Protein AF-A0A246JEE3-F1 (afdb_monomer)

pLDDT: mean 82.94, std 14.09, range [30.92, 97.75]

Sequence (362 aa):
MAYADTRIRSLETARLCATLGACPRTIGWVTGLPSHFILSKVFDAGHRAPRGRPPYTEDLVFKTTFKIQAELGSFAVKYRELTAAGFTPAASLVTAYQHYLSFTPVPSFSFDEAFFLVSNLDGIWACKTPSLQLEPCKACQARRLVAFGGAYTPACAFCKEESGERGVRKRVAGRTPAMAERIEVSESLPLQIEALRVDVELEQLGAHRRVRAAILSAYPDTPHRPPAALIRIGRALPVQRWSSGVRTLQRAQFSLVAVLFQRLTSGGIGADRALIATYRQARDAFRHAAAPSFDRCFEVVSQVAGRWGVATPTLVLAPCDRCGASFLVGLADQGSGGAQQRRCPYCQLLRHPETYLAGKAA

Nearest PDB structures (foldseek):
  8j56-assembly1_F  TM=7.701E-01  e=9.616E-05  Cupriavidus necator
  2avu-assembly1_E  TM=7.771E-01  e=3.679E-04  Escherichia coli
  2avu-assembly1_F  TM=7.500E-01  e=8.149E-04  Escherichia coli

Mean predicted aligned error: 11.09 Å

InterPro domains:
  IPR033124 Serine carboxypeptidases, histidine active site [PS00560] (37-54)

Foldseek 3Di:
DVVLVLVLVLLVLLLLCVLLQHALLLSCLLRVDDSVCSQPAFADPVFDRDDDDFDDQVCQCAQDALVSQVLLLQLVVQLVVCVVVVDDNSVSLSVSVVVSCVPPVQDPDGSVSSSNSSCQAPQGRPGNYHQWYWDQAPPPRRTGIDGDVDDDDRGHSVVCVVVVNTGNPDPPPPDDGPPPPRSNTPPLSVLVSVLSVLLVLCVVLVHDPLLSLQLSCVGPPDPGPQDLADDDDPDDQPLLQNQPRDDLVVQVLLFQLQVQQVVCVVVVDDNSVSLSVSLVVSCVVPVLDDRDRSSVSSRSNCLAVVGRNRNHRQWYWDADPPPRRTTIHGPNLVVPPDPSSPDRSVVVCVVCVVVHSPPDPD

Organism: NCBI:txid431061

Secondary structure (DSSP, 8-state):
-HHHHHHHHHHHHHHHHHHTT--HHHHHHHH---HHHIIIIIS-SSSPPPPSPPPPHHHHHHSS-HHHHHHHHHHHHHHHHHHHTT--HHHHHHHHHHHHHHH-SS-SS-HHHHHHHHHHHHT-TT-SS--EEEEE-TTT--EEEEETTPPP-SS-HHHHHHTT--------TT---------PPPTHHHHHHHHHHHHHHHHHTT--HHHHHHHHTTSTT-S-PPPSS----SSPP-GGGHHHHS-HHHHHHHHHHHHHHHHHHHTT--HHHHHHHHHHHHHHHTTTSPPPPHHHHHHHHHHHHT-TT-SS--EEEEE-TTT--EEEEEHHHHHS--TTTT--HHHHHHH-HHHHH-----

Structure (mmCIF, N/CA/C/O backbone):
data_AF-A0A246JEE3-F1
#
_entry.id   AF-A0A246JEE3-F1
#
loop_
_atom_site.group_PDB
_atom_site.id
_atom_site.type_symbol
_atom_site.label_atom_id
_atom_site.label_alt_id
_atom_site.label_comp_id
_atom_site.label_asym_id
_atom_site.label_entity_id
_atom_site.label_seq_id
_atom_site.pdbx_PDB_ins_code
_atom_site.Cartn_x
_atom_site.Cartn_y
_atom_site.Cartn_z
_atom_site.occupancy
_atom_site.B_iso_or_equiv
_atom_site.auth_seq_id
_atom_site.auth_comp_id
_atom_site.auth_asym_id
_atom_site.auth_atom_id
_atom_site.pdbx_PDB_model_num
ATOM 1 N N . MET A 1 1 ? 5.729 -13.604 -1.187 1.00 57.94 1 MET A N 1
ATOM 2 C CA . MET A 1 1 ? 4.472 -12.854 -1.431 1.00 57.94 1 MET A CA 1
ATOM 3 C C . MET A 1 1 ? 3.592 -12.750 -0.182 1.00 57.94 1 MET A C 1
ATOM 5 O O . MET A 1 1 ? 3.581 -11.674 0.393 1.00 57.94 1 MET A O 1
ATOM 9 N N . ALA A 1 2 ? 2.994 -13.832 0.345 1.00 67.50 2 ALA A N 1
ATOM 10 C CA . ALA A 1 2 ? 2.091 -13.766 1.518 1.00 67.50 2 ALA A CA 1
ATOM 11 C C . ALA A 1 2 ? 2.670 -13.070 2.775 1.00 67.50 2 ALA A C 1
ATOM 13 O O . ALA A 1 2 ? 1.952 -12.380 3.499 1.00 67.50 2 ALA A O 1
ATOM 14 N N . TYR A 1 3 ? 3.977 -13.209 3.023 1.00 73.38 3 TYR A N 1
ATOM 15 C CA . TYR A 1 3 ? 4.652 -12.522 4.129 1.00 73.38 3 TYR A CA 1
ATOM 16 C C . TYR A 1 3 ? 4.750 -11.000 3.924 1.00 73.38 3 TYR A C 1
ATOM 18 O O . TYR A 1 3 ? 4.569 -10.239 4.871 1.00 73.38 3 TYR A O 1
ATOM 26 N N . ALA A 1 4 ? 5.010 -10.546 2.695 1.00 74.56 4 ALA A N 1
ATOM 27 C CA . ALA A 1 4 ? 5.135 -9.124 2.388 1.00 74.56 4 ALA A CA 1
ATOM 28 C C . ALA A 1 4 ? 3.770 -8.426 2.442 1.00 74.56 4 ALA A C 1
ATOM 30 O O . ALA A 1 4 ? 3.659 -7.366 3.051 1.00 74.56 4 ALA A O 1
ATOM 31 N N . ASP A 1 5 ? 2.723 -9.072 1.923 1.00 80.44 5 ASP A N 1
ATOM 32 C CA . ASP A 1 5 ? 1.349 -8.566 2.013 1.00 80.44 5 ASP A CA 1
ATOM 33 C C . ASP A 1 5 ? 0.876 -8.484 3.468 1.00 80.44 5 ASP A C 1
ATOM 35 O O . ASP A 1 5 ? 0.308 -7.475 3.885 1.00 80.44 5 ASP A O 1
ATOM 39 N N . THR A 1 6 ? 1.168 -9.511 4.274 1.00 84.62 6 THR A N 1
ATOM 40 C CA . THR A 1 6 ? 0.898 -9.490 5.721 1.00 84.62 6 THR A CA 1
ATOM 41 C C . THR A 1 6 ? 1.648 -8.344 6.400 1.00 84.62 6 THR A C 1
ATOM 43 O O . THR A 1 6 ? 1.055 -7.597 7.174 1.00 84.62 6 THR A O 1
ATOM 46 N N . ARG A 1 7 ? 2.932 -8.145 6.0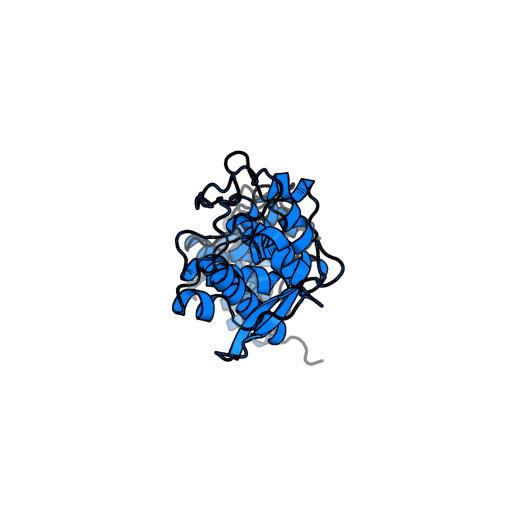77 1.00 84.56 7 ARG A N 1
ATOM 47 C CA . ARG A 1 7 ? 3.740 -7.065 6.655 1.00 84.56 7 ARG A CA 1
ATOM 48 C C . ARG A 1 7 ? 3.207 -5.681 6.284 1.00 84.56 7 ARG A C 1
ATOM 50 O O . ARG A 1 7 ? 3.115 -4.833 7.165 1.00 84.56 7 ARG A O 1
ATOM 57 N N . ILE A 1 8 ? 2.830 -5.458 5.024 1.00 87.50 8 ILE A N 1
ATOM 58 C CA . ILE A 1 8 ? 2.215 -4.203 4.565 1.00 87.50 8 ILE A CA 1
ATOM 59 C C . ILE A 1 8 ? 0.918 -3.944 5.341 1.00 87.50 8 ILE A C 1
ATOM 61 O O . ILE A 1 8 ? 0.768 -2.875 5.927 1.00 87.50 8 ILE A O 1
ATOM 65 N N . ARG A 1 9 ? 0.033 -4.946 5.448 1.00 88.88 9 ARG A N 1
ATOM 66 C CA . ARG A 1 9 ? -1.218 -4.837 6.219 1.00 88.88 9 ARG A CA 1
ATOM 67 C C . ARG A 1 9 ? -0.974 -4.527 7.697 1.00 88.88 9 ARG A C 1
ATOM 69 O O . ARG A 1 9 ? -1.668 -3.681 8.260 1.00 88.88 9 ARG A O 1
ATOM 76 N N . SER A 1 10 ? 0.012 -5.167 8.330 1.00 90.50 10 SER A N 1
ATOM 77 C CA . SER A 1 10 ? 0.381 -4.880 9.723 1.00 90.50 10 SER A CA 1
ATOM 78 C C . SER A 1 10 ? 0.871 -3.441 9.898 1.00 90.50 10 SER A C 1
ATOM 80 O O . SER A 1 10 ? 0.487 -2.791 10.866 1.00 90.50 10 SER A O 1
ATOM 82 N N . LEU A 1 11 ? 1.676 -2.918 8.966 1.00 90.69 11 LEU A N 1
ATOM 83 C CA . LEU A 1 11 ? 2.171 -1.536 9.014 1.00 90.69 11 LEU A CA 1
ATOM 84 C C . LEU A 1 11 ? 1.063 -0.508 8.764 1.00 90.69 11 LEU A C 1
ATOM 86 O O . LEU A 1 11 ? 1.003 0.507 9.452 1.00 90.69 11 LEU A O 1
ATOM 90 N N . GLU A 1 12 ? 0.157 -0.777 7.824 1.00 90.94 12 GLU A N 1
ATOM 91 C CA . GLU A 1 12 ? -1.023 0.060 7.581 1.00 90.94 12 GLU A CA 1
ATOM 92 C C . GLU A 1 12 ? -1.939 0.097 8.802 1.00 90.94 12 GLU A C 1
ATOM 94 O O . GLU A 1 12 ? -2.365 1.167 9.232 1.00 90.94 12 GLU A O 1
ATOM 99 N N . THR A 1 13 ? -2.183 -1.063 9.410 1.00 92.38 13 THR A N 1
ATOM 100 C CA . THR A 1 13 ? -2.965 -1.157 10.645 1.00 92.38 13 THR A CA 1
ATOM 101 C C . THR A 1 13 ? -2.274 -0.397 11.777 1.00 92.38 13 THR A C 1
ATOM 103 O O . THR A 1 13 ? -2.931 0.353 12.493 1.00 92.38 13 THR A O 1
ATOM 106 N N . ALA A 1 14 ? -0.946 -0.507 11.905 1.00 91.50 14 ALA A N 1
ATOM 107 C CA . ALA A 1 14 ? -0.176 0.238 12.900 1.00 91.50 14 ALA A CA 1
ATOM 108 C C . ALA A 1 14 ? -0.307 1.752 12.713 1.00 91.50 14 ALA A C 1
ATOM 110 O O . ALA A 1 14 ? -0.546 2.466 13.686 1.00 91.50 14 ALA A O 1
ATOM 111 N N . ARG A 1 15 ? -0.206 2.226 11.463 1.00 89.94 15 ARG A N 1
ATOM 112 C CA . ARG A 1 15 ? -0.417 3.631 11.103 1.00 89.94 15 ARG A CA 1
ATOM 113 C C . ARG A 1 15 ? -1.806 4.096 11.530 1.00 89.94 15 ARG A C 1
ATOM 115 O O . ARG A 1 15 ? -1.915 5.109 12.209 1.00 89.94 15 ARG A O 1
ATOM 122 N N . LEU A 1 16 ? -2.851 3.354 11.160 1.00 91.38 16 LEU A N 1
ATOM 123 C CA . LEU A 1 16 ? -4.234 3.707 11.487 1.00 91.38 16 LEU A CA 1
ATOM 124 C C . LEU A 1 16 ? -4.463 3.744 13.001 1.00 91.38 16 LEU A C 1
ATOM 126 O O . LEU A 1 16 ? -5.017 4.716 13.504 1.00 91.38 16 LEU A O 1
ATOM 130 N N . CYS A 1 17 ? -3.989 2.740 13.740 1.00 90.94 17 CYS A N 1
ATOM 131 C CA . CYS A 1 17 ? -4.068 2.730 15.198 1.00 90.94 17 CYS A CA 1
ATOM 132 C C . CYS A 1 17 ? -3.343 3.935 15.818 1.00 90.94 17 CYS A C 1
ATOM 134 O O . CYS A 1 17 ? -3.901 4.586 16.697 1.00 90.94 17 CYS A O 1
ATOM 136 N N . ALA A 1 18 ? -2.138 4.268 15.348 1.00 87.81 18 ALA A N 1
ATOM 137 C CA . ALA A 1 18 ? -1.394 5.425 15.840 1.00 87.81 18 ALA A CA 1
ATOM 138 C C . ALA A 1 18 ? -2.130 6.750 15.570 1.00 87.81 18 ALA A C 1
ATOM 140 O O . ALA A 1 18 ? -2.251 7.562 16.481 1.00 87.81 18 ALA A O 1
ATOM 141 N N . THR A 1 19 ? -2.710 6.931 14.374 1.00 86.25 19 THR A N 1
ATOM 142 C CA . THR A 1 19 ? -3.533 8.113 14.040 1.00 86.25 19 THR A CA 1
ATOM 143 C C . THR A 1 19 ? -4.767 8.237 14.937 1.00 86.25 19 THR A C 1
ATOM 145 O O . THR A 1 19 ? -5.206 9.341 15.243 1.00 86.25 19 THR A O 1
ATOM 148 N N . LEU A 1 20 ? -5.331 7.109 15.377 1.00 87.69 20 LEU A N 1
ATOM 149 C CA . LEU A 1 20 ? -6.460 7.072 16.311 1.00 87.69 20 LEU A CA 1
ATOM 150 C C . LEU A 1 20 ? -6.039 7.237 17.782 1.00 87.69 20 LEU A C 1
ATOM 152 O O . LEU A 1 20 ? -6.890 7.191 18.670 1.00 87.69 20 LEU A O 1
ATOM 156 N N . GLY A 1 21 ? -4.747 7.440 18.047 1.00 84.38 21 GLY A N 1
ATOM 157 C CA . GLY A 1 21 ? -4.201 7.663 19.381 1.00 84.38 21 GLY A CA 1
ATOM 158 C C . GLY A 1 21 ? -3.989 6.394 20.201 1.00 84.38 21 GLY A C 1
ATOM 159 O O . GLY A 1 21 ? -4.000 6.453 21.427 1.00 84.38 21 GLY A O 1
ATOM 160 N N . ALA A 1 22 ? -3.799 5.245 19.549 1.00 87.50 22 ALA A N 1
ATOM 161 C CA . ALA A 1 22 ? -3.460 4.002 20.231 1.00 87.50 22 ALA A CA 1
ATOM 162 C C . ALA A 1 22 ? -2.080 4.077 20.898 1.00 87.50 22 ALA A C 1
ATOM 164 O O . ALA A 1 22 ? -1.100 4.532 20.299 1.00 87.50 22 ALA A O 1
ATOM 165 N N . CYS A 1 23 ? -1.964 3.525 22.105 1.00 86.25 23 CYS A N 1
ATOM 166 C CA . CYS A 1 23 ? -0.661 3.349 22.729 1.00 86.25 23 CYS A CA 1
ATOM 167 C C . CYS A 1 23 ? 0.169 2.252 22.013 1.00 86.25 23 CYS A C 1
ATOM 169 O O . CYS A 1 23 ? -0.388 1.338 21.390 1.00 86.25 23 CYS A O 1
ATOM 171 N N . PRO A 1 24 ? 1.513 2.255 22.142 1.00 88.12 24 PRO A N 1
ATOM 172 C CA . PRO A 1 24 ? 2.382 1.278 21.477 1.00 88.12 24 PRO A CA 1
ATOM 173 C C . PRO A 1 24 ? 2.038 -0.171 21.816 1.00 88.12 24 PRO A C 1
ATOM 175 O O . PRO A 1 24 ? 2.194 -1.065 20.988 1.00 88.12 24 PRO A O 1
ATOM 178 N N . ARG A 1 25 ? 1.547 -0.411 23.037 1.00 88.50 25 ARG A N 1
ATOM 179 C CA . ARG A 1 25 ? 1.154 -1.744 23.492 1.00 88.50 25 ARG A CA 1
ATOM 180 C C . ARG A 1 25 ? -0.070 -2.253 22.732 1.00 88.50 25 ARG A C 1
ATOM 182 O O . ARG A 1 25 ? -0.060 -3.396 22.290 1.00 88.50 25 ARG A O 1
ATOM 189 N N . THR A 1 26 ? -1.087 -1.412 22.558 1.00 90.38 26 THR A N 1
ATOM 190 C CA . THR A 1 26 ? -2.282 -1.725 21.762 1.00 90.38 26 THR A CA 1
ATOM 191 C C . THR A 1 26 ? -1.913 -1.987 20.309 1.00 90.38 26 THR A C 1
ATOM 193 O O . THR A 1 26 ? -2.324 -2.999 19.748 1.00 90.38 26 THR A O 1
ATOM 196 N N . ILE A 1 27 ? -1.056 -1.145 19.722 1.00 91.56 27 ILE A N 1
ATOM 197 C CA . ILE A 1 27 ? -0.545 -1.361 18.361 1.00 91.56 27 ILE A CA 1
ATOM 198 C C . ILE A 1 27 ? 0.147 -2.727 18.259 1.00 91.56 27 ILE A C 1
ATOM 200 O O . ILE A 1 27 ? -0.132 -3.481 17.328 1.00 91.56 27 ILE A O 1
ATOM 204 N N . GLY A 1 28 ? 0.996 -3.083 19.226 1.00 91.62 28 GLY A N 1
ATOM 205 C CA . GLY A 1 28 ? 1.667 -4.385 19.269 1.00 91.62 28 GLY A CA 1
ATOM 206 C C . GLY A 1 28 ? 0.693 -5.562 19.305 1.00 91.62 28 GLY A C 1
ATOM 207 O O . GLY A 1 28 ? 0.850 -6.503 18.531 1.00 91.62 28 GLY A O 1
ATOM 208 N N . TRP A 1 29 ? -0.355 -5.488 20.130 1.00 93.19 29 TRP A N 1
ATOM 209 C CA . TRP A 1 29 ? -1.394 -6.521 20.193 1.00 93.19 29 TRP A CA 1
ATOM 210 C C . TRP A 1 29 ? -2.167 -6.684 18.885 1.00 93.19 29 TRP A C 1
ATOM 212 O O . TRP A 1 29 ? -2.393 -7.807 18.440 1.00 93.19 29 TRP A O 1
ATOM 222 N N . VAL A 1 30 ? -2.575 -5.569 18.277 1.00 93.38 30 VAL A N 1
ATOM 223 C CA . VAL A 1 30 ? -3.413 -5.578 17.071 1.00 93.38 30 VAL A CA 1
ATOM 224 C C . VAL A 1 30 ? -2.620 -6.022 15.839 1.00 93.38 30 VAL A C 1
ATOM 226 O O . VAL A 1 30 ? -3.160 -6.709 14.976 1.00 93.38 30 VAL A O 1
ATOM 229 N N . THR A 1 31 ? -1.343 -5.640 15.745 1.00 92.94 31 THR A N 1
ATOM 230 C CA . THR A 1 31 ? -0.539 -5.798 14.517 1.00 92.94 31 THR A CA 1
ATOM 231 C C . THR A 1 31 ? 0.486 -6.926 14.568 1.00 92.94 31 THR A C 1
ATOM 233 O O . THR A 1 31 ? 0.991 -7.329 13.517 1.00 92.94 31 THR A O 1
ATOM 236 N N . GLY A 1 32 ? 0.830 -7.405 15.768 1.00 91.19 32 GLY A N 1
ATOM 237 C CA . GLY A 1 32 ? 1.921 -8.353 16.003 1.00 91.19 32 GLY A CA 1
ATOM 238 C C . GLY A 1 32 ? 3.324 -7.752 15.843 1.00 91.19 32 GLY A C 1
ATOM 239 O O . GLY A 1 32 ? 4.310 -8.486 15.897 1.00 91.19 32 GLY A O 1
ATOM 240 N N . LEU A 1 33 ? 3.447 -6.436 15.625 1.00 90.56 33 LEU A N 1
ATOM 241 C CA . LEU A 1 33 ? 4.745 -5.790 15.444 1.00 90.56 33 LEU A CA 1
ATOM 242 C C . LEU A 1 33 ? 5.526 -5.710 16.771 1.00 90.56 33 LEU A C 1
ATOM 244 O O . LEU A 1 33 ? 4.941 -5.430 17.820 1.00 90.56 33 LEU A O 1
ATOM 248 N N . PRO A 1 34 ? 6.860 -5.884 16.747 1.00 88.94 34 PRO A N 1
ATOM 249 C CA . PRO A 1 34 ? 7.688 -5.733 17.940 1.00 88.94 34 PRO A CA 1
ATOM 250 C C . PRO A 1 34 ? 7.665 -4.309 18.513 1.00 88.94 34 PRO A C 1
ATOM 252 O O . PRO A 1 34 ? 7.743 -3.330 17.771 1.00 88.94 34 PRO A O 1
ATOM 255 N N . SER A 1 35 ? 7.690 -4.180 19.844 1.00 85.38 35 SER A N 1
ATOM 256 C CA . SER A 1 35 ? 7.661 -2.878 20.533 1.00 85.38 35 SER A CA 1
ATOM 257 C C . SER A 1 35 ? 8.778 -1.926 20.098 1.00 85.38 35 SER A C 1
ATOM 259 O O . SER A 1 35 ? 8.532 -0.736 19.921 1.00 85.38 35 SER A O 1
ATOM 261 N N . HIS A 1 36 ? 9.999 -2.436 19.890 1.00 83.25 36 HIS A N 1
ATOM 262 C CA . HIS A 1 36 ? 11.131 -1.617 19.436 1.00 83.25 36 HIS A CA 1
ATOM 263 C C . HIS A 1 36 ? 10.879 -1.013 18.046 1.00 83.25 36 HIS A C 1
ATOM 265 O O . HIS A 1 36 ? 11.244 0.132 17.789 1.00 83.25 36 HIS A O 1
ATOM 271 N N . PHE A 1 37 ? 10.226 -1.769 17.157 1.00 85.69 37 PHE A N 1
ATOM 272 C CA . PHE A 1 37 ? 9.880 -1.313 15.817 1.00 85.69 37 PHE A CA 1
ATOM 273 C C . PHE A 1 37 ? 8.804 -0.228 15.895 1.00 85.69 37 PHE A C 1
ATOM 275 O O . PHE A 1 37 ? 8.950 0.830 15.296 1.00 85.69 37 PHE A O 1
ATOM 282 N N . ILE A 1 38 ? 7.761 -0.453 16.697 1.00 86.38 38 ILE A N 1
ATOM 283 C CA . ILE A 1 38 ? 6.676 0.516 16.885 1.00 86.38 38 ILE A CA 1
ATOM 284 C C . ILE A 1 38 ? 7.225 1.850 17.409 1.00 86.38 38 ILE A C 1
ATOM 286 O O . ILE A 1 38 ? 6.954 2.899 16.833 1.00 86.38 38 ILE A O 1
ATOM 290 N N . LEU A 1 39 ? 8.047 1.817 18.459 1.00 82.94 39 LEU A N 1
ATOM 291 C CA . LEU A 1 39 ? 8.588 3.029 19.081 1.00 82.94 39 LEU A CA 1
ATOM 292 C C . LEU A 1 39 ? 9.549 3.816 18.182 1.00 82.94 39 LEU A C 1
ATOM 294 O O . LEU A 1 39 ? 9.675 5.019 18.372 1.00 82.94 39 LEU A O 1
ATOM 298 N N . SER A 1 40 ? 10.232 3.153 17.247 1.00 79.00 40 SER A N 1
ATOM 299 C CA . SER A 1 40 ? 11.227 3.795 16.376 1.00 79.00 40 SER A CA 1
ATOM 300 C C . SER A 1 40 ? 10.693 4.194 15.003 1.00 79.00 40 SER A C 1
ATOM 302 O O . SER A 1 40 ? 11.251 5.102 14.394 1.00 79.00 40 SER A O 1
ATOM 304 N N . LYS A 1 41 ? 9.673 3.495 14.486 1.00 79.06 41 LYS A N 1
ATOM 305 C CA . LYS A 1 41 ? 9.179 3.664 13.108 1.00 79.06 41 LYS A CA 1
ATOM 306 C C . LYS A 1 41 ? 7.737 4.140 12.999 1.00 79.06 41 LYS 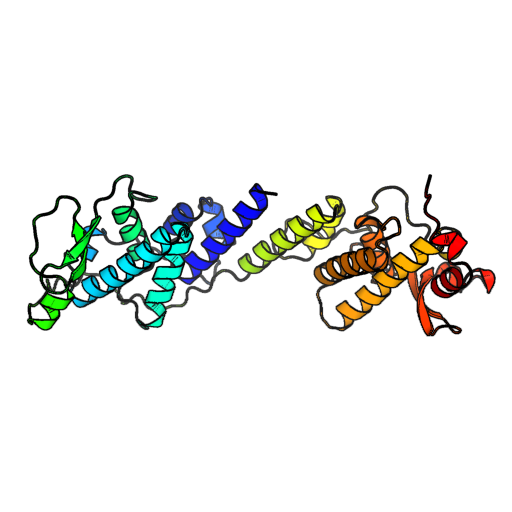A C 1
ATOM 308 O O . LYS A 1 41 ? 7.369 4.665 11.957 1.00 79.06 41 LYS A O 1
ATOM 313 N N . VAL A 1 42 ? 6.912 3.941 14.027 1.00 80.62 42 VAL A N 1
ATOM 314 C CA . VAL A 1 42 ? 5.516 4.415 14.021 1.00 80.62 42 VAL A CA 1
ATOM 315 C C . VAL A 1 42 ? 5.409 5.788 14.684 1.00 80.62 42 VAL A C 1
ATOM 317 O O . VAL A 1 42 ? 4.681 6.651 14.200 1.00 80.62 42 VAL A O 1
ATOM 320 N N . PHE A 1 43 ? 6.176 5.999 15.753 1.00 78.19 43 PHE A N 1
ATOM 321 C CA . PHE A 1 43 ? 6.282 7.265 16.477 1.00 78.19 43 PHE A CA 1
ATOM 322 C C . PHE A 1 43 ? 7.620 7.952 16.168 1.00 78.19 43 PHE A C 1
ATOM 324 O O . PHE A 1 43 ? 8.589 7.279 15.819 1.00 78.19 43 PHE A O 1
ATOM 331 N N . ASP A 1 44 ? 7.687 9.276 16.316 1.00 69.31 44 ASP A N 1
ATOM 332 C CA . ASP A 1 44 ? 8.917 10.058 16.143 1.00 69.31 44 ASP A CA 1
ATOM 333 C C . ASP A 1 44 ? 9.149 11.031 17.321 1.00 69.31 44 ASP A C 1
ATOM 335 O O . ASP A 1 44 ? 8.412 11.039 18.310 1.00 69.31 44 ASP A O 1
ATOM 339 N N . ALA A 1 45 ? 10.223 11.825 17.253 1.00 60.22 45 ALA A N 1
ATOM 340 C CA . ALA A 1 45 ? 10.605 12.748 18.324 1.00 60.22 45 ALA A CA 1
ATOM 341 C C . ALA A 1 45 ? 9.600 13.898 18.546 1.00 60.22 45 ALA A C 1
ATOM 343 O O . ALA A 1 45 ? 9.528 14.410 19.668 1.00 60.22 45 ALA A O 1
ATOM 344 N N . GLY A 1 46 ? 8.836 14.277 17.513 1.00 55.88 46 GLY A N 1
ATOM 345 C CA . GLY A 1 46 ? 7.746 15.254 17.591 1.00 55.88 46 GLY A CA 1
ATOM 346 C C . GLY A 1 46 ? 6.438 14.640 18.096 1.00 55.88 46 GLY A C 1
ATOM 347 O O . GLY A 1 46 ? 5.647 15.321 18.741 1.00 55.88 46 GLY A O 1
ATOM 348 N N . HIS A 1 47 ? 6.261 13.330 17.907 1.00 64.38 47 HIS A N 1
ATOM 349 C CA . HIS A 1 47 ? 5.014 12.605 18.140 1.00 64.38 47 HIS A CA 1
ATOM 350 C C . HIS A 1 47 ? 5.206 11.485 19.159 1.00 64.38 47 HIS A C 1
ATOM 352 O O . HIS A 1 47 ? 5.338 10.299 18.840 1.00 64.38 47 HIS A O 1
ATOM 358 N N . ARG A 1 48 ? 5.236 11.870 20.437 1.00 61.12 48 ARG A N 1
ATOM 359 C CA . ARG A 1 48 ? 5.445 10.918 21.530 1.00 61.12 48 ARG A CA 1
ATOM 360 C C . ARG A 1 48 ? 4.231 10.016 21.699 1.00 61.12 48 ARG A C 1
ATOM 362 O O . ARG A 1 48 ? 3.100 10.475 21.816 1.00 61.12 48 ARG A O 1
ATOM 369 N N . ALA A 1 49 ? 4.505 8.723 21.809 1.00 63.78 49 ALA A N 1
ATOM 370 C CA . ALA A 1 49 ? 3.503 7.727 22.138 1.00 63.78 49 ALA A CA 1
ATOM 371 C C . ALA A 1 49 ? 2.708 8.097 23.412 1.00 63.78 49 ALA A C 1
ATOM 373 O O . ALA A 1 49 ? 3.331 8.504 24.404 1.00 63.78 49 ALA A O 1
ATOM 374 N N . PRO A 1 50 ? 1.376 7.883 23.430 1.00 68.19 50 PRO A N 1
ATOM 375 C CA . PRO A 1 50 ? 0.558 8.060 24.624 1.00 68.19 50 PRO A CA 1
ATOM 376 C C . PRO A 1 50 ? 1.149 7.298 25.814 1.00 68.19 50 PRO A C 1
ATOM 378 O O . PRO A 1 50 ? 1.423 6.096 25.730 1.00 68.19 50 PRO A O 1
ATOM 381 N N . ARG A 1 51 ? 1.372 8.004 26.927 1.00 60.47 51 ARG A N 1
ATOM 382 C CA . ARG A 1 51 ? 1.886 7.425 28.175 1.00 60.47 51 ARG A CA 1
ATOM 383 C C . ARG A 1 51 ? 0.747 7.266 29.170 1.00 60.47 51 ARG A C 1
ATOM 385 O O . ARG A 1 51 ? 0.076 8.235 29.498 1.00 60.47 51 ARG A O 1
ATOM 392 N N . GLY A 1 52 ? 0.570 6.056 29.687 1.00 60.06 52 GLY A N 1
ATOM 393 C CA . GLY A 1 52 ? -0.414 5.771 30.727 1.00 60.06 52 GLY A CA 1
ATOM 394 C C . GLY A 1 52 ? -0.935 4.343 30.647 1.00 60.06 52 GLY A C 1
ATOM 395 O O . GLY A 1 52 ? -0.825 3.680 29.616 1.00 60.06 52 GLY A O 1
ATOM 396 N N . ARG A 1 53 ? -1.487 3.852 31.757 1.00 56.47 53 ARG A N 1
ATOM 397 C CA . ARG A 1 53 ? -2.256 2.608 31.766 1.00 56.47 53 ARG A CA 1
ATOM 398 C C . ARG A 1 53 ? -3.695 2.947 31.354 1.00 56.47 53 ARG A C 1
ATOM 400 O O . ARG A 1 53 ? -4.285 3.815 31.997 1.00 56.47 53 ARG A O 1
ATOM 407 N N . PRO A 1 54 ? -4.275 2.271 30.351 1.00 57.25 54 PRO A N 1
ATOM 408 C CA . PRO A 1 54 ? -5.691 2.424 30.039 1.00 57.25 54 PRO A CA 1
ATOM 409 C C . PRO A 1 54 ? -6.544 2.047 31.259 1.00 57.25 54 PRO A C 1
ATOM 411 O O . PRO A 1 54 ? -6.177 1.115 31.986 1.00 57.25 54 PRO A O 1
ATOM 414 N N . PRO A 1 55 ? -7.641 2.767 31.539 1.00 60.81 55 PRO A N 1
ATOM 415 C CA . PRO A 1 55 ? -8.494 2.446 32.675 1.00 60.81 55 PRO A CA 1
ATOM 416 C C . PRO A 1 55 ? -9.096 1.043 32.521 1.00 60.81 55 PRO A C 1
ATOM 418 O O . PRO A 1 55 ? -9.307 0.554 31.410 1.00 60.81 55 PRO A O 1
ATOM 421 N N . TYR A 1 56 ? -9.358 0.380 33.651 1.00 63.41 56 TYR A N 1
ATOM 422 C CA . TYR A 1 56 ? -9.997 -0.934 33.652 1.00 63.41 56 TYR A CA 1
ATOM 423 C C . TYR A 1 56 ? -11.378 -0.858 32.982 1.00 63.41 56 TYR A C 1
ATOM 425 O O . TYR A 1 56 ? -12.192 0.016 33.279 1.00 63.41 56 TYR A O 1
ATOM 433 N N . THR A 1 57 ? -11.631 -1.786 32.062 1.00 65.88 57 THR A N 1
ATOM 434 C CA . THR A 1 57 ? -12.754 -1.744 31.115 1.00 65.88 57 THR A CA 1
ATOM 435 C C . THR A 1 57 ? -14.112 -1.873 31.795 1.00 65.88 57 THR A C 1
ATOM 437 O O . THR A 1 57 ? -15.058 -1.203 31.402 1.00 65.88 57 THR A O 1
ATOM 440 N N . GLU A 1 58 ? -14.220 -2.686 32.845 1.00 68.19 58 GLU A N 1
ATOM 441 C CA . GLU A 1 58 ? -15.479 -2.875 33.579 1.00 68.19 58 GLU A CA 1
ATOM 442 C C . GLU A 1 58 ? -15.906 -1.606 34.325 1.00 68.19 58 GLU A C 1
ATOM 444 O O . GLU A 1 58 ? -17.082 -1.238 34.320 1.00 68.19 58 GLU A O 1
ATOM 449 N N . ASP A 1 59 ? -14.945 -0.880 34.902 1.00 71.44 59 ASP A N 1
ATOM 450 C CA . ASP A 1 59 ? -15.208 0.411 35.536 1.00 71.44 59 ASP A CA 1
ATOM 451 C C . ASP A 1 59 ? -15.678 1.437 34.501 1.00 71.44 59 ASP A C 1
ATOM 453 O O . ASP A 1 59 ? -16.607 2.204 34.758 1.00 71.44 59 ASP A O 1
ATOM 457 N N . LEU A 1 60 ? -15.093 1.417 33.303 1.00 73.88 60 LEU A N 1
ATOM 458 C CA . LEU A 1 60 ? -15.512 2.282 32.208 1.00 73.88 60 LEU A CA 1
ATOM 459 C C . LEU A 1 60 ? -16.936 1.959 31.723 1.00 73.88 60 LEU A C 1
ATOM 461 O O . LEU A 1 60 ? -17.726 2.873 31.493 1.00 73.88 60 LEU A O 1
ATOM 465 N N . VAL A 1 61 ? -17.279 0.680 31.576 1.00 78.31 61 VAL A N 1
ATOM 466 C CA . VAL A 1 61 ? -18.586 0.263 31.049 1.00 78.31 61 VAL A CA 1
ATOM 467 C C . VAL A 1 61 ? -19.700 0.451 32.080 1.00 78.31 61 VAL A C 1
ATOM 469 O O . VAL A 1 61 ? -20.792 0.865 31.707 1.00 78.31 61 VAL A O 1
ATOM 472 N N . PHE A 1 62 ? -19.456 0.195 33.370 1.00 79.19 62 PHE A N 1
ATOM 473 C CA . PHE A 1 62 ? -20.533 0.162 34.374 1.00 79.19 62 PHE A CA 1
ATOM 474 C C . PHE A 1 62 ? -20.515 1.312 35.388 1.00 79.19 62 PHE A C 1
ATOM 476 O O . PHE A 1 62 ? -21.536 1.566 36.028 1.00 79.19 62 PHE A O 1
ATOM 483 N N . LYS A 1 63 ? -19.398 2.035 35.547 1.00 79.69 63 LYS A N 1
ATOM 484 C CA . LYS A 1 63 ? -19.264 3.130 36.534 1.00 79.69 63 LYS A CA 1
ATOM 485 C C . LYS A 1 63 ? -19.209 4.526 35.897 1.00 79.69 63 LYS A C 1
ATOM 487 O O . LYS A 1 63 ? -18.810 5.479 36.565 1.00 79.69 63 LYS A O 1
ATOM 492 N N . THR A 1 64 ? -19.630 4.659 34.637 1.00 77.94 64 THR A N 1
ATOM 493 C CA . THR A 1 64 ? -19.727 5.933 33.901 1.00 77.94 64 THR A CA 1
ATOM 494 C C . THR A 1 64 ? -21.173 6.404 33.711 1.00 77.94 64 THR A C 1
ATOM 496 O O . THR A 1 64 ? -22.125 5.738 34.121 1.00 77.94 64 THR A O 1
ATOM 499 N N . THR A 1 65 ? -21.349 7.588 33.115 1.00 83.94 65 THR A N 1
ATOM 500 C CA . THR A 1 65 ? -22.669 8.155 32.802 1.00 83.94 65 THR A CA 1
ATOM 501 C C . THR A 1 65 ? -23.383 7.351 31.715 1.00 83.94 65 THR A C 1
ATOM 503 O O . THR A 1 65 ? -22.734 6.769 30.848 1.00 83.94 65 THR A O 1
ATOM 506 N N . PHE A 1 66 ? -24.721 7.367 31.710 1.00 84.12 66 PHE A N 1
ATOM 507 C CA . PHE A 1 66 ? -25.505 6.657 30.691 1.00 84.12 66 PHE A CA 1
ATOM 508 C C . PHE A 1 66 ? -25.172 7.105 29.264 1.00 84.12 66 PHE A C 1
ATOM 510 O O . PHE A 1 66 ? -25.015 6.247 28.405 1.00 84.12 66 PHE A O 1
ATOM 517 N N . LYS A 1 67 ? -24.889 8.394 29.047 1.00 85.12 67 LYS A N 1
ATOM 518 C CA . LYS A 1 67 ? -24.360 8.892 27.772 1.00 85.12 67 LYS A CA 1
ATOM 519 C C . LYS A 1 67 ? -23.112 8.130 27.295 1.00 85.12 67 LYS A C 1
ATOM 521 O O . LYS A 1 67 ? -23.062 7.673 26.159 1.00 85.12 67 LYS A O 1
ATOM 526 N N . ILE A 1 68 ? -22.110 7.951 28.163 1.00 85.81 68 ILE A N 1
ATOM 527 C CA . ILE A 1 68 ? -20.872 7.234 27.804 1.00 85.81 68 ILE A CA 1
ATOM 528 C C . ILE A 1 68 ? -21.174 5.755 27.547 1.00 85.81 68 ILE A C 1
ATOM 530 O O . ILE A 1 68 ? -20.667 5.180 26.589 1.00 85.81 68 ILE A O 1
ATOM 534 N N . GLN A 1 69 ? -22.034 5.141 28.362 1.00 87.50 69 GLN A N 1
ATOM 535 C CA . GLN A 1 69 ? -22.457 3.752 28.163 1.00 87.50 69 GLN A CA 1
ATOM 536 C C . GLN A 1 69 ? -23.190 3.553 26.829 1.00 87.50 69 GLN A C 1
ATOM 538 O O . GLN A 1 69 ? -22.983 2.541 26.160 1.00 87.50 69 GLN A O 1
ATOM 543 N N . ALA A 1 70 ? -24.019 4.517 26.428 1.00 87.31 70 ALA A N 1
ATOM 544 C CA . ALA A 1 70 ? -24.709 4.534 25.147 1.00 87.31 70 ALA A CA 1
ATOM 545 C C . ALA A 1 70 ? -23.720 4.658 23.978 1.00 87.31 70 ALA A C 1
ATOM 547 O O . ALA A 1 70 ? -23.803 3.880 23.031 1.00 87.31 70 ALA A O 1
ATOM 548 N N . GLU A 1 71 ? -22.734 5.557 24.068 1.00 90.44 71 GLU A N 1
ATOM 549 C CA . GLU A 1 71 ? -21.667 5.686 23.064 1.00 90.44 71 GLU A CA 1
ATOM 550 C C . GLU A 1 71 ? -20.840 4.394 22.925 1.00 90.44 71 GLU A C 1
ATOM 552 O O . GLU A 1 71 ? -20.629 3.912 21.808 1.00 90.44 71 GLU A O 1
ATOM 557 N N . LEU A 1 72 ? -20.431 3.787 24.048 1.00 91.25 72 LEU A N 1
ATOM 558 C CA . LEU A 1 72 ? -19.732 2.495 24.066 1.00 91.25 72 LEU A CA 1
ATOM 559 C C . LEU A 1 72 ? -20.594 1.388 23.444 1.00 91.25 72 LEU A C 1
ATOM 561 O O . LEU A 1 72 ? -20.088 0.569 22.677 1.00 91.25 72 LEU A O 1
ATOM 565 N N . GLY A 1 73 ? -21.897 1.377 23.744 1.00 91.44 73 GLY A N 1
ATOM 566 C CA . GLY A 1 73 ? -22.866 0.442 23.177 1.00 91.44 73 GLY A CA 1
ATOM 567 C C . GLY A 1 73 ? -22.983 0.578 21.661 1.00 91.44 73 GLY A C 1
ATOM 568 O O . GLY A 1 73 ? -22.842 -0.413 20.949 1.00 91.44 73 GLY A O 1
ATOM 569 N N . SER A 1 74 ? -23.154 1.799 21.155 1.00 91.25 74 SER A N 1
ATOM 570 C CA . SER A 1 74 ? -23.214 2.088 19.717 1.00 91.25 74 SER A CA 1
ATOM 571 C C . SER A 1 74 ? -21.939 1.658 18.988 1.00 91.25 74 SER A C 1
ATOM 573 O O . SER A 1 74 ? -22.007 1.025 17.932 1.00 91.25 74 SER A O 1
ATOM 575 N N . PHE A 1 75 ? -20.768 1.936 19.569 1.00 95.31 75 PHE A N 1
ATOM 576 C CA . PHE A 1 75 ? -19.491 1.459 19.039 1.00 95.31 75 PHE A CA 1
ATOM 577 C C . PHE A 1 75 ? -19.423 -0.079 19.010 1.00 95.31 75 PHE A C 1
ATOM 579 O O . PHE A 1 75 ? -19.077 -0.659 17.980 1.00 95.31 75 PHE A O 1
ATOM 586 N N . ALA A 1 76 ? -19.799 -0.750 20.104 1.00 95.75 76 ALA A N 1
ATOM 587 C CA . ALA A 1 76 ? -19.783 -2.209 20.206 1.00 95.75 76 ALA A CA 1
ATOM 588 C C . ALA A 1 76 ? -20.714 -2.877 19.187 1.00 95.75 76 ALA A C 1
ATOM 590 O O . ALA A 1 76 ? -20.357 -3.888 18.580 1.00 95.75 76 ALA A O 1
ATOM 591 N N . VAL A 1 77 ? -21.899 -2.300 18.971 1.00 95.75 77 VAL A N 1
ATOM 592 C CA . VAL A 1 77 ? -22.842 -2.753 17.944 1.00 95.75 77 VAL A CA 1
ATOM 593 C C . VAL A 1 77 ? -22.210 -2.633 16.565 1.00 95.75 77 VAL A C 1
ATOM 595 O O . VAL A 1 77 ? -22.191 -3.621 15.832 1.00 95.75 77 VAL A O 1
ATOM 598 N N . LYS A 1 78 ? -21.606 -1.482 16.242 1.00 96.50 78 LYS A N 1
ATOM 599 C CA . LYS A 1 78 ? -20.953 -1.289 14.944 1.00 96.50 78 LYS A CA 1
ATOM 600 C C . LYS A 1 78 ? -19.803 -2.269 14.717 1.00 96.50 78 LYS A C 1
ATOM 602 O O . LYS A 1 78 ? -19.675 -2.845 13.639 1.00 96.50 78 LYS A O 1
ATOM 607 N N . TYR A 1 79 ? -18.989 -2.497 15.742 1.00 97.75 79 TYR A N 1
ATOM 608 C CA . TYR A 1 79 ? -17.928 -3.500 15.717 1.00 97.75 79 TYR A CA 1
ATOM 609 C C . TYR A 1 79 ? -18.476 -4.912 15.433 1.00 97.75 79 TYR A C 1
ATOM 611 O O . TYR A 1 79 ? -17.918 -5.661 14.627 1.00 97.75 79 TYR A O 1
ATOM 619 N N . ARG A 1 80 ? -19.605 -5.270 16.055 1.00 96.50 80 ARG A N 1
ATOM 620 C CA . ARG A 1 80 ? -20.259 -6.568 15.851 1.00 96.50 80 ARG A CA 1
ATOM 621 C C . ARG A 1 80 ? -20.862 -6.733 14.466 1.00 96.50 80 ARG A C 1
ATOM 623 O O . ARG A 1 80 ? -20.784 -7.819 13.908 1.00 96.50 80 ARG A O 1
ATOM 630 N N . GLU A 1 81 ? -21.418 -5.674 13.893 1.00 96.50 81 GLU A N 1
ATOM 631 C CA . GLU A 1 81 ? -21.883 -5.683 12.503 1.00 96.50 81 GLU A CA 1
ATOM 632 C C . GLU A 1 81 ? -20.736 -5.950 11.524 1.00 96.50 81 GLU A C 1
ATOM 634 O O . GLU A 1 81 ? -20.870 -6.779 10.629 1.00 96.50 81 GLU A O 1
ATOM 639 N N . LEU A 1 82 ? -19.592 -5.285 11.715 1.00 97.56 82 LEU A N 1
ATOM 640 C CA . LEU A 1 82 ? -18.422 -5.453 10.850 1.00 97.56 82 LEU A CA 1
ATOM 641 C C . LEU A 1 82 ? -17.828 -6.861 10.961 1.00 97.56 82 LEU A C 1
ATOM 643 O O . LEU A 1 82 ? -17.543 -7.496 9.947 1.00 97.56 82 LEU A O 1
ATOM 647 N N . THR A 1 83 ? -17.698 -7.392 12.176 1.00 96.88 83 THR A N 1
ATOM 648 C CA . THR A 1 83 ? -17.204 -8.766 12.363 1.00 96.88 83 THR A CA 1
ATOM 649 C C . THR A 1 83 ? -18.175 -9.806 11.798 1.00 96.88 83 THR A C 1
ATOM 651 O O . THR A 1 83 ? -17.735 -10.744 11.137 1.00 96.88 83 THR A O 1
ATOM 654 N N . ALA A 1 84 ? -19.491 -9.611 11.950 1.00 96.00 84 ALA A N 1
ATOM 655 C CA . ALA A 1 84 ? -20.504 -10.465 11.322 1.00 96.00 84 ALA A CA 1
ATOM 656 C C . ALA A 1 84 ? -20.474 -10.401 9.783 1.00 96.00 84 ALA A C 1
ATOM 658 O O . ALA A 1 84 ? -20.775 -11.392 9.123 1.00 96.00 84 ALA A O 1
ATOM 659 N N . ALA A 1 85 ? -20.065 -9.267 9.207 1.00 96.75 85 ALA A N 1
ATOM 660 C CA . ALA A 1 85 ? -19.853 -9.102 7.769 1.00 96.75 85 ALA A CA 1
ATOM 661 C C . ALA A 1 85 ? -18.516 -9.691 7.260 1.00 96.75 85 ALA A C 1
ATOM 663 O O . ALA A 1 85 ? -18.203 -9.564 6.078 1.00 96.75 85 ALA A O 1
ATOM 664 N N . GLY A 1 86 ? -17.722 -10.335 8.124 1.00 95.75 86 GLY A N 1
ATOM 665 C CA . GLY A 1 86 ? -16.486 -11.030 7.747 1.00 95.75 86 GLY A CA 1
ATOM 666 C C . GLY A 1 86 ? -15.219 -10.169 7.770 1.00 95.75 86 GLY A C 1
ATOM 667 O O . GLY A 1 86 ? -14.162 -10.625 7.330 1.00 95.75 86 GLY A O 1
ATOM 668 N N . PHE A 1 87 ? -15.279 -8.940 8.291 1.00 95.38 87 PHE A N 1
ATOM 669 C CA . PHE A 1 87 ? -14.076 -8.136 8.503 1.00 95.38 87 PHE A CA 1
ATOM 670 C C . PHE A 1 87 ? -13.247 -8.694 9.667 1.00 95.38 87 PHE A C 1
ATOM 672 O O . PHE A 1 87 ? -13.777 -9.192 10.660 1.00 95.38 87 PHE A O 1
ATOM 679 N N . THR A 1 88 ? -11.919 -8.574 9.577 1.00 94.69 88 THR A N 1
ATOM 680 C CA . THR A 1 88 ? -11.033 -9.020 10.663 1.00 94.69 88 THR A CA 1
ATOM 681 C C . THR A 1 88 ? -11.271 -8.197 11.936 1.00 94.69 88 THR A C 1
ATOM 683 O O . THR A 1 88 ? -11.693 -7.039 11.842 1.00 94.69 88 THR A O 1
ATOM 686 N N . PRO A 1 89 ? -10.958 -8.726 13.135 1.00 96.06 89 PRO A N 1
ATOM 687 C CA . PRO A 1 89 ? -11.113 -7.972 14.380 1.00 96.06 89 PRO A CA 1
ATOM 688 C C . PRO A 1 89 ? -10.362 -6.634 14.383 1.00 96.06 89 PRO A C 1
ATOM 690 O O . PRO A 1 89 ? -10.900 -5.625 14.830 1.00 96.06 89 PRO A O 1
ATOM 693 N N . ALA A 1 90 ? -9.144 -6.603 13.831 1.00 95.50 90 ALA A N 1
ATOM 694 C CA . ALA A 1 90 ? -8.335 -5.390 13.728 1.00 95.50 90 ALA A CA 1
ATOM 695 C C . ALA A 1 90 ? -8.989 -4.331 12.824 1.00 95.50 90 ALA A C 1
ATOM 697 O O . ALA A 1 90 ? -9.137 -3.179 13.233 1.00 95.50 90 ALA A O 1
ATOM 698 N N . ALA A 1 91 ? -9.427 -4.727 11.623 1.00 95.00 91 ALA A N 1
ATOM 699 C CA . ALA A 1 91 ? -10.108 -3.824 10.697 1.00 95.00 91 ALA A CA 1
ATOM 700 C C . ALA A 1 91 ? -11.434 -3.324 11.287 1.00 95.00 91 ALA A C 1
ATOM 702 O O . ALA A 1 91 ? -11.709 -2.128 11.265 1.00 95.00 91 ALA A O 1
ATOM 703 N N . SER A 1 92 ? -12.210 -4.224 11.895 1.00 97.69 92 SER A N 1
ATOM 704 C CA . SER A 1 92 ? -13.491 -3.900 12.526 1.00 97.69 92 SER A CA 1
ATOM 705 C C . SER A 1 92 ? -13.336 -2.894 13.667 1.00 97.69 92 SER A C 1
ATOM 707 O O . SER A 1 92 ? -14.124 -1.958 13.755 1.00 97.69 92 SER A O 1
ATOM 709 N N . LEU A 1 93 ? -12.307 -3.041 14.513 1.00 97.31 93 LEU A N 1
ATOM 710 C CA . LEU A 1 93 ? -11.992 -2.096 15.591 1.00 97.31 93 LEU A CA 1
ATOM 711 C C . LEU A 1 93 ? -11.686 -0.698 15.035 1.00 97.31 93 LEU A C 1
ATOM 713 O O . LEU A 1 93 ? -12.292 0.284 15.465 1.00 97.31 93 LEU A O 1
ATOM 717 N N . VAL A 1 94 ? -10.767 -0.613 14.067 1.00 96.06 94 VAL A N 1
ATOM 718 C CA . VAL A 1 94 ? -10.354 0.658 13.451 1.00 96.06 94 VAL A CA 1
ATOM 719 C C . VAL A 1 94 ? -11.545 1.352 12.791 1.00 96.06 94 VAL A C 1
ATOM 721 O O . VAL A 1 94 ? -11.812 2.519 13.075 1.00 96.06 94 VAL A O 1
ATOM 724 N N . THR A 1 95 ? -12.300 0.632 11.962 1.00 96.62 95 THR A N 1
ATOM 725 C CA . THR A 1 95 ? -13.439 1.190 11.228 1.00 96.62 95 THR A CA 1
ATOM 726 C C . THR A 1 95 ? -14.591 1.583 12.153 1.00 96.62 95 THR A C 1
ATOM 728 O O . THR A 1 95 ? -15.165 2.656 11.978 1.00 96.62 95 THR A O 1
ATOM 731 N N . ALA A 1 96 ? -14.921 0.775 13.168 1.00 97.12 96 ALA A N 1
ATOM 732 C CA . ALA A 1 96 ? -15.964 1.125 14.133 1.00 97.12 96 ALA A CA 1
ATOM 733 C C . ALA A 1 96 ? -15.602 2.382 14.938 1.00 97.12 96 ALA A C 1
ATOM 735 O O . ALA A 1 96 ? -16.470 3.216 15.196 1.00 97.12 96 ALA A O 1
ATOM 736 N N . TYR A 1 97 ? -14.327 2.555 15.301 1.00 95.81 97 TYR A N 1
ATOM 737 C CA . TYR A 1 97 ? -13.893 3.735 16.047 1.00 95.81 97 TYR A CA 1
ATOM 738 C C . TYR A 1 97 ? -13.822 4.988 15.163 1.00 95.81 97 TYR A C 1
ATOM 740 O O . TYR A 1 97 ? -14.244 6.060 15.580 1.00 95.81 97 TYR A O 1
ATOM 748 N N . GLN A 1 98 ? -13.381 4.868 13.907 1.00 94.75 98 GLN A N 1
ATOM 749 C CA . GLN A 1 98 ? -13.483 5.963 12.932 1.00 94.75 98 GLN A CA 1
ATOM 750 C C . GLN A 1 98 ? -14.935 6.400 12.720 1.00 94.75 98 GLN A C 1
ATOM 752 O O . GLN A 1 98 ? -15.224 7.595 12.691 1.00 94.75 98 GLN A O 1
ATOM 757 N N . HIS A 1 99 ? -15.854 5.436 12.623 1.00 94.81 99 HIS A N 1
ATOM 758 C CA . HIS A 1 99 ? -17.281 5.718 12.558 1.00 94.81 99 HIS A CA 1
ATOM 759 C C . HIS A 1 99 ? -17.742 6.472 13.812 1.00 94.81 99 HIS A C 1
ATOM 761 O O . HIS A 1 99 ? -18.404 7.493 13.677 1.00 94.81 99 HIS A O 1
ATOM 767 N N . TYR A 1 100 ? -17.321 6.051 15.008 1.00 94.06 100 TYR A N 1
ATOM 768 C CA . TYR A 1 100 ? -17.588 6.769 16.260 1.00 94.06 100 TYR A CA 1
ATOM 769 C C . TYR A 1 100 ? -17.131 8.237 16.240 1.00 94.06 100 TYR A C 1
ATOM 771 O O . TYR A 1 100 ? -17.909 9.144 16.549 1.00 94.06 100 TYR A O 1
ATOM 779 N N . LEU A 1 101 ? -15.895 8.483 15.805 1.00 91.75 101 LEU A N 1
ATOM 780 C CA . LEU A 1 101 ? -15.342 9.834 15.713 1.00 91.75 101 LEU A CA 1
ATOM 781 C C . LEU A 1 101 ? -16.073 10.719 14.692 1.00 91.75 101 LEU A C 1
ATOM 783 O O . LEU A 1 101 ? -16.064 11.938 14.838 1.00 91.75 101 LEU A O 1
ATOM 787 N N . SER A 1 102 ? -16.733 10.138 13.684 1.00 92.25 102 SER A N 1
ATOM 788 C CA . SER A 1 102 ? -17.458 10.912 12.663 1.00 92.25 102 SER A CA 1
ATOM 789 C C . SER A 1 102 ? -18.672 11.672 13.210 1.00 92.25 102 SER A C 1
ATOM 791 O O . SER A 1 102 ? -19.036 12.708 12.659 1.00 92.25 102 SER A O 1
ATOM 793 N N . PHE A 1 103 ? -19.267 11.199 14.310 1.00 88.00 103 PHE A N 1
ATOM 794 C CA . PHE A 1 103 ? -20.404 11.847 14.973 1.00 88.00 103 PHE A CA 1
ATOM 795 C C . PHE A 1 103 ? -20.076 12.373 16.377 1.00 88.00 103 PHE A C 1
ATOM 797 O O . PHE A 1 103 ? -20.927 13.005 17.002 1.00 88.00 103 PHE A O 1
ATOM 804 N N . THR A 1 104 ? -18.851 12.153 16.874 1.00 83.50 104 THR A N 1
ATOM 805 C CA . THR A 1 104 ? -18.419 12.588 18.212 1.00 83.50 104 THR A CA 1
ATOM 806 C C . THR A 1 104 ? -17.116 13.391 18.125 1.00 83.50 104 THR A C 1
ATOM 808 O O . THR A 1 104 ? -16.033 12.815 18.231 1.00 83.50 104 THR A O 1
ATOM 811 N N . PRO A 1 105 ? -17.190 14.729 17.950 1.00 72.31 105 PRO A N 1
ATOM 812 C CA . PRO A 1 105 ? -16.010 15.576 17.745 1.00 72.31 105 PRO A CA 1
ATOM 813 C C . PRO A 1 105 ? -15.047 15.583 18.939 1.00 72.31 105 PRO A C 1
ATOM 815 O O . PRO A 1 105 ? -13.841 15.740 18.768 1.00 72.31 105 PRO A O 1
ATOM 818 N N . VAL A 1 106 ? -15.587 15.416 20.150 1.00 81.12 106 VAL A N 1
ATOM 819 C CA . VAL A 1 106 ? -14.821 15.279 21.393 1.00 81.12 106 VAL A CA 1
ATOM 820 C C . VAL A 1 106 ? -15.086 13.880 21.945 1.00 81.12 106 VAL A C 1
ATOM 822 O O . VAL A 1 106 ? -16.133 13.682 22.566 1.00 81.12 106 VAL A O 1
ATOM 825 N N . PRO A 1 107 ? -14.196 12.903 21.699 1.00 84.12 107 PRO A N 1
ATOM 826 C CA . PRO A 1 107 ? -14.449 11.523 22.079 1.00 84.12 107 PRO A CA 1
ATOM 827 C C . PRO A 1 107 ? -14.544 11.373 23.601 1.00 84.12 107 PRO A C 1
ATOM 829 O O . PRO A 1 107 ? -13.661 11.786 24.357 1.00 84.12 107 PRO A O 1
ATOM 832 N N . SER A 1 108 ? -15.626 10.743 24.050 1.00 86.38 108 SER A N 1
ATOM 833 C CA . SER A 1 108 ? -15.873 10.398 25.448 1.00 86.38 108 SER A CA 1
ATOM 834 C C . SER A 1 108 ? -15.036 9.218 25.929 1.00 86.38 108 SER A C 1
ATOM 836 O O . SER A 1 108 ? -15.003 8.968 27.133 1.00 86.38 108 SER A O 1
ATOM 838 N N . PHE A 1 109 ? -14.410 8.459 25.029 1.00 86.12 109 PHE A N 1
ATOM 839 C CA . PHE A 1 109 ? -13.470 7.385 25.343 1.00 86.12 109 PHE A CA 1
ATOM 840 C C . PHE A 1 109 ? -12.396 7.263 24.256 1.00 86.12 109 PHE A C 1
ATOM 842 O O . PHE A 1 109 ? -12.628 7.647 23.115 1.00 86.12 109 PHE A O 1
ATOM 849 N N . SER A 1 110 ? -11.212 6.776 24.622 1.00 86.88 110 SER A N 1
ATOM 850 C CA . SER A 1 110 ? -10.045 6.658 23.746 1.00 86.88 110 SER A CA 1
ATOM 851 C C . SER A 1 110 ? -10.062 5.384 22.898 1.00 86.88 110 SER A C 1
ATOM 853 O O . SER A 1 110 ? -10.791 4.427 23.173 1.00 86.88 110 SER A O 1
ATOM 855 N N . PHE A 1 111 ? -9.185 5.323 21.892 1.00 90.31 111 PHE A N 1
ATOM 856 C CA . PHE A 1 111 ? -9.013 4.116 21.08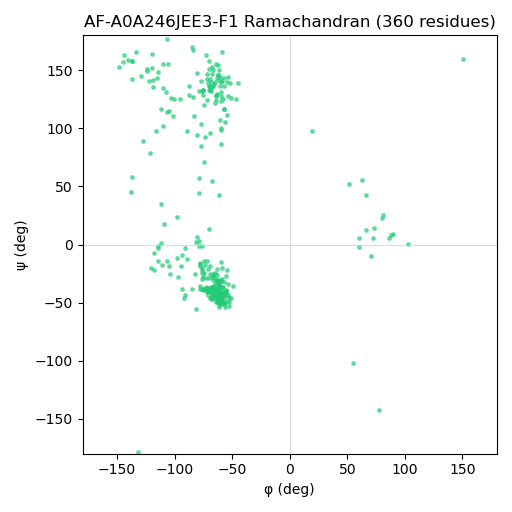5 1.00 90.31 111 PHE A CA 1
ATOM 857 C C . PHE A 1 111 ? -8.527 2.923 21.920 1.00 90.31 111 PHE A C 1
ATOM 859 O O . PHE A 1 111 ? -8.954 1.796 21.688 1.00 90.31 111 PHE A O 1
ATOM 866 N N . ASP A 1 112 ? -7.674 3.153 22.922 1.00 89.25 112 ASP A N 1
ATOM 867 C CA . ASP A 1 112 ? -7.233 2.092 23.832 1.00 89.25 112 ASP A CA 1
ATOM 868 C C . ASP A 1 112 ? -8.406 1.547 24.662 1.00 89.25 112 ASP A C 1
ATOM 870 O O . ASP A 1 112 ? -8.543 0.336 24.821 1.00 89.25 112 ASP A O 1
ATOM 874 N N . GLU A 1 113 ? -9.295 2.418 25.145 1.00 89.62 113 GLU A N 1
ATOM 875 C CA . GLU A 1 113 ? -10.519 2.003 25.840 1.00 89.62 113 GLU A CA 1
ATOM 876 C C . GLU A 1 113 ? -11.433 1.171 24.920 1.00 89.62 113 GLU A C 1
ATOM 878 O O . GLU A 1 113 ? -11.942 0.127 25.337 1.00 89.62 113 GLU A O 1
ATOM 883 N N . ALA A 1 114 ? -11.561 1.565 23.649 1.00 92.81 114 ALA A N 1
ATOM 884 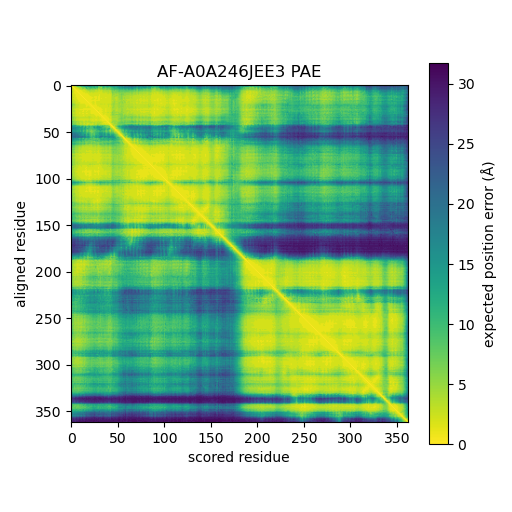C CA . ALA A 1 114 ? -12.275 0.809 22.618 1.00 92.81 114 ALA A CA 1
ATOM 885 C C . ALA A 1 114 ? -11.646 -0.576 22.364 1.00 92.81 114 ALA A C 1
ATOM 887 O O . ALA A 1 114 ? -12.348 -1.587 22.285 1.00 92.81 114 ALA A O 1
ATOM 888 N N . PHE A 1 115 ? -10.314 -0.638 22.279 1.00 93.81 115 PHE A N 1
ATOM 889 C CA . PHE A 1 115 ? -9.549 -1.876 22.122 1.00 93.81 115 PHE A CA 1
ATOM 890 C C . PHE A 1 115 ? -9.782 -2.837 23.290 1.00 93.81 115 PHE A C 1
ATOM 892 O O . PHE A 1 115 ? -10.013 -4.031 23.080 1.00 93.81 115 PHE A O 1
ATOM 899 N N . PHE A 1 116 ? -9.750 -2.333 24.523 1.00 91.44 116 PHE A N 1
ATOM 900 C CA . PHE A 1 116 ? -10.009 -3.154 25.700 1.00 91.44 116 PHE A CA 1
ATOM 901 C C . PHE A 1 116 ? -11.464 -3.620 25.761 1.00 91.44 116 PHE A C 1
ATOM 903 O O . PHE A 1 116 ? -11.717 -4.764 26.136 1.00 91.44 116 PHE A O 1
ATOM 910 N N . LEU A 1 117 ? -12.418 -2.781 25.354 1.00 92.75 117 LEU A N 1
ATOM 911 C CA . LEU A 1 117 ? -13.818 -3.180 25.239 1.00 92.75 117 LEU A CA 1
ATOM 912 C C . LEU A 1 117 ? -13.987 -4.354 24.265 1.00 92.75 117 LEU A C 1
ATOM 914 O O . LEU A 1 117 ? -14.579 -5.365 24.628 1.00 92.75 117 LEU A O 1
ATOM 918 N N . VAL A 1 118 ? -13.405 -4.258 23.068 1.00 94.94 118 VAL A N 1
ATOM 919 C CA . VAL A 1 118 ? -13.417 -5.344 22.075 1.00 94.94 118 VAL A CA 1
ATOM 920 C C . VAL A 1 118 ? -12.711 -6.598 22.592 1.00 94.94 118 VAL A C 1
ATOM 922 O O . VAL A 1 118 ? -13.242 -7.698 22.459 1.00 94.94 118 VAL A O 1
ATOM 925 N N . SER A 1 119 ? -11.557 -6.443 23.245 1.00 93.62 119 SER A N 1
ATOM 926 C CA . SER A 1 119 ? -10.818 -7.565 23.839 1.00 93.62 119 SER A CA 1
ATOM 927 C C . SER A 1 119 ? -11.696 -8.352 24.818 1.00 93.62 119 SER A C 1
ATOM 929 O O . SER A 1 119 ? -11.734 -9.578 24.766 1.00 93.62 119 SER A O 1
ATOM 931 N N . ASN A 1 120 ? -12.460 -7.654 25.664 1.00 92.44 120 ASN A N 1
ATOM 932 C CA . ASN A 1 120 ? -13.395 -8.256 26.618 1.00 92.44 120 ASN A CA 1
ATOM 933 C C . ASN A 1 120 ? -14.696 -8.767 25.976 1.00 92.44 120 ASN A C 1
ATOM 935 O O . ASN A 1 120 ? -15.352 -9.625 26.557 1.00 92.44 120 ASN A O 1
ATOM 939 N N . LEU A 1 121 ? -15.083 -8.267 24.803 1.00 93.00 121 LEU A N 1
ATOM 940 C CA . LEU A 1 121 ? -16.242 -8.764 24.058 1.00 93.00 121 LEU A CA 1
ATOM 941 C C . LEU A 1 121 ? -15.958 -10.091 23.349 1.00 93.00 121 LEU A C 1
ATOM 943 O O . LEU A 1 121 ? -16.852 -10.926 23.258 1.00 93.00 121 LEU A O 1
ATOM 947 N N . ASP A 1 122 ? -14.754 -10.261 22.805 1.00 94.06 122 ASP A N 1
ATOM 948 C CA . ASP A 1 122 ? -14.383 -11.424 21.987 1.00 94.06 122 ASP A CA 1
ATOM 949 C C . ASP A 1 122 ? -13.447 -12.415 22.677 1.00 94.06 122 ASP A C 1
ATOM 951 O O . ASP A 1 122 ? -13.272 -13.529 22.192 1.00 94.06 122 ASP A O 1
ATOM 955 N N . GLY A 1 123 ? -12.826 -12.036 23.796 1.00 93.00 123 GLY A N 1
ATOM 956 C CA . GLY A 1 123 ? -11.758 -12.836 24.394 1.00 93.00 123 GLY A CA 1
ATOM 957 C C . GLY A 1 123 ? -10.518 -12.895 23.499 1.00 93.00 123 GLY A C 1
ATOM 958 O O . GLY A 1 123 ? -9.921 -13.957 23.336 1.00 93.00 123 GLY A O 1
ATOM 959 N N . ILE A 1 124 ? -10.145 -11.756 22.906 1.00 93.88 124 ILE A N 1
ATOM 960 C CA . ILE A 1 124 ? -8.974 -11.622 22.027 1.00 93.88 124 ILE A CA 1
ATOM 961 C C . ILE A 1 124 ? -7.958 -10.610 22.568 1.00 93.88 124 ILE A C 1
ATOM 963 O O . ILE A 1 124 ? -8.265 -9.764 23.411 1.00 93.88 124 ILE A O 1
ATOM 967 N N . TRP A 1 125 ? -6.737 -10.672 22.028 1.00 93.19 125 TRP A N 1
ATOM 968 C CA . TRP A 1 125 ? -5.624 -9.772 22.344 1.00 93.19 125 TRP A CA 1
ATOM 969 C C . TRP A 1 125 ? -5.291 -9.709 23.841 1.00 93.19 125 TRP A C 1
ATOM 971 O O . TRP A 1 125 ? -4.614 -10.593 24.363 1.00 93.19 125 TRP A O 1
ATOM 981 N N . ALA A 1 126 ? -5.732 -8.648 24.525 1.00 89.38 126 ALA A N 1
ATOM 982 C CA . ALA A 1 126 ? -5.421 -8.399 25.925 1.00 89.38 126 ALA A CA 1
ATOM 983 C C . ALA A 1 126 ? -6.253 -9.258 26.890 1.00 89.38 126 ALA A C 1
ATOM 985 O O . ALA A 1 126 ? -5.861 -9.406 28.049 1.00 89.38 126 ALA A O 1
ATOM 986 N N . CYS A 1 127 ? -7.359 -9.840 26.420 1.00 89.88 127 CYS A N 1
ATOM 987 C CA . CYS A 1 127 ? -8.209 -10.738 27.194 1.00 89.88 127 CYS A CA 1
ATOM 988 C C . CYS A 1 127 ? -8.244 -12.110 26.516 1.00 89.88 127 CYS A C 1
ATOM 990 O O . CYS A 1 127 ? -8.262 -12.195 25.296 1.00 89.88 127 CYS A O 1
ATOM 992 N N . LYS A 1 128 ? -8.239 -13.192 27.301 1.00 88.19 128 LYS A N 1
ATOM 993 C CA . LYS A 1 128 ? -8.300 -14.571 26.772 1.00 88.19 128 LYS A CA 1
ATOM 994 C C . LYS A 1 128 ? -9.719 -15.134 26.713 1.00 88.19 128 LYS A C 1
ATOM 996 O O 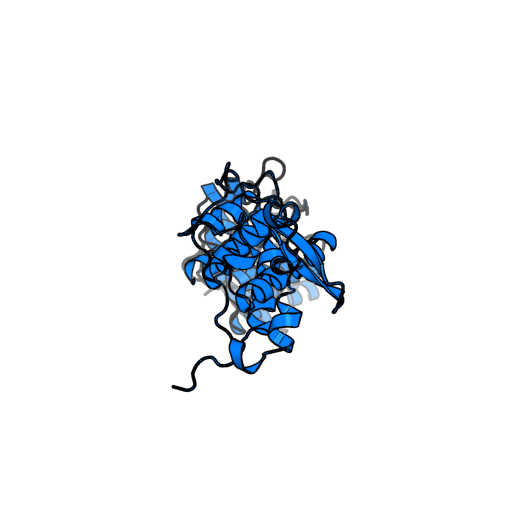. LYS A 1 128 ? -9.955 -16.141 26.060 1.00 88.19 128 LYS A O 1
ATOM 1001 N N . THR A 1 129 ? -10.633 -14.523 27.456 1.00 89.06 129 THR A N 1
ATOM 1002 C CA . THR A 1 129 ? -12.014 -14.969 27.625 1.00 89.06 129 THR A CA 1
ATOM 1003 C C . THR A 1 129 ? -12.934 -13.758 27.550 1.00 89.06 129 THR A C 1
ATOM 1005 O O . THR A 1 129 ? -12.556 -12.697 28.061 1.00 89.06 129 THR A O 1
ATOM 1008 N N . PRO A 1 130 ? -14.123 -13.888 26.942 1.00 90.75 130 PRO A N 1
ATOM 1009 C CA . PRO A 1 130 ? -15.095 -12.810 26.930 1.00 90.75 130 PRO A CA 1
ATOM 1010 C C . PRO A 1 130 ? -15.651 -12.579 28.344 1.00 90.75 130 PRO A C 1
ATOM 1012 O O . PRO A 1 130 ? -16.037 -13.520 29.033 1.00 90.75 130 PRO A O 1
ATOM 1015 N N . SER A 1 131 ? -15.679 -11.322 28.775 1.00 89.81 131 SER A N 1
ATOM 1016 C CA . SER A 1 131 ? -16.294 -10.851 30.026 1.00 89.81 131 SER A CA 1
ATOM 1017 C C . SER A 1 131 ? -17.440 -9.868 29.770 1.00 89.81 131 SER A C 1
ATOM 1019 O O . SER A 1 131 ? -18.166 -9.501 30.693 1.00 89.81 131 SER A O 1
ATOM 1021 N N . LEU A 1 132 ? -17.637 -9.459 28.514 1.00 90.81 132 LEU A N 1
ATOM 1022 C CA . LEU A 1 132 ? -18.721 -8.596 28.063 1.00 90.81 132 LEU A CA 1
ATOM 1023 C C . LEU A 1 132 ? -19.505 -9.286 26.947 1.00 90.81 132 LEU A C 1
ATOM 1025 O O . LEU A 1 132 ? -18.946 -10.037 26.151 1.00 90.81 132 LEU A O 1
ATOM 1029 N N . GLN A 1 133 ? -20.791 -8.968 26.839 1.00 91.69 133 GLN A N 1
ATOM 1030 C CA . GLN A 1 133 ? -21.632 -9.394 25.723 1.00 91.69 133 GLN A CA 1
ATOM 1031 C C . GLN A 1 133 ? -22.649 -8.320 25.334 1.00 91.69 133 GLN A C 1
ATOM 1033 O O . GLN A 1 133 ? -22.907 -7.378 26.090 1.00 91.69 133 GLN A O 1
ATOM 1038 N N . LEU A 1 134 ? -23.213 -8.456 24.130 1.00 91.88 134 LEU A N 1
ATOM 1039 C CA . LEU A 1 134 ? -24.329 -7.633 23.673 1.00 91.88 134 LEU A CA 1
ATOM 1040 C C . LEU A 1 134 ? -25.641 -8.398 23.808 1.00 91.88 134 LEU A C 1
ATOM 1042 O O . LEU A 1 134 ? -25.805 -9.459 23.213 1.00 91.88 134 LEU A O 1
ATOM 1046 N N . GLU A 1 135 ? -26.597 -7.807 24.515 1.00 90.75 135 GLU A N 1
ATOM 1047 C CA . GLU A 1 135 ? -27.946 -8.351 24.675 1.00 90.75 135 GLU A CA 1
ATOM 1048 C C . GLU A 1 135 ? -29.013 -7.347 24.230 1.00 90.75 135 GLU A C 1
ATOM 1050 O O . GLU A 1 135 ? -28.812 -6.139 24.382 1.00 90.75 135 GLU A O 1
ATOM 1055 N N . PRO A 1 136 ? -30.166 -7.803 23.712 1.00 90.56 136 PRO A N 1
ATOM 1056 C CA . PRO A 1 136 ? -31.282 -6.918 23.408 1.00 90.56 136 PRO A CA 1
ATOM 1057 C C . PRO A 1 136 ? -31.913 -6.368 24.695 1.00 90.56 136 PRO A C 1
ATOM 1059 O O . PRO A 1 136 ? -32.213 -7.102 25.640 1.00 90.56 136 PRO A O 1
ATOM 1062 N N . CYS A 1 137 ? -32.153 -5.061 24.729 1.00 88.94 137 CYS A N 1
ATOM 1063 C CA . CYS A 1 137 ? -32.914 -4.423 25.793 1.00 88.94 137 CYS A CA 1
ATOM 1064 C C . CYS A 1 137 ? -34.382 -4.868 25.747 1.00 88.94 137 CYS A C 1
ATOM 1066 O O . CYS A 1 137 ? -35.002 -4.844 24.690 1.00 88.94 137 CYS A O 1
ATOM 1068 N N . LYS A 1 138 ? -34.985 -5.203 26.892 1.00 86.62 138 LYS A N 1
ATOM 1069 C CA . LYS A 1 138 ? -36.401 -5.605 26.928 1.00 86.62 138 LYS A CA 1
ATOM 1070 C C . LYS A 1 138 ? -37.376 -4.457 26.643 1.00 86.62 138 LYS A C 1
ATOM 1072 O O . LYS A 1 138 ? -38.462 -4.730 26.152 1.00 86.62 138 LYS A O 1
ATOM 1077 N N . ALA A 1 139 ? -36.981 -3.209 26.904 1.00 86.75 139 ALA A N 1
ATOM 1078 C CA . ALA A 1 139 ? -37.816 -2.032 26.661 1.00 86.75 139 ALA A CA 1
ATOM 1079 C C . ALA A 1 139 ? -37.780 -1.574 25.191 1.00 86.75 139 ALA A C 1
ATOM 1081 O O . ALA A 1 139 ? -38.821 -1.496 24.552 1.00 86.75 139 ALA A O 1
ATOM 1082 N N . CYS A 1 140 ? -36.590 -1.311 24.635 1.00 88.12 140 CYS A N 1
ATOM 1083 C CA . CYS A 1 140 ? -36.442 -0.730 23.290 1.00 88.12 140 CYS A CA 1
ATOM 1084 C C . CYS A 1 140 ? -35.833 -1.670 22.237 1.00 88.12 140 CYS A C 1
ATOM 1086 O O . CYS A 1 140 ? -35.595 -1.245 21.112 1.00 88.12 140 CYS A O 1
ATOM 1088 N N . GLN A 1 141 ? -35.510 -2.921 22.588 1.00 87.56 141 GLN A N 1
ATOM 1089 C CA . GLN A 1 141 ? -34.829 -3.912 21.730 1.00 87.56 141 GLN A CA 1
ATOM 1090 C C . GLN A 1 141 ? -33.426 -3.524 21.228 1.00 87.56 141 GLN A C 1
ATOM 1092 O O . GLN A 1 141 ? -32.747 -4.350 20.617 1.00 87.56 141 GLN A O 1
ATOM 1097 N N . ALA A 1 142 ? -32.928 -2.327 21.548 1.00 86.12 142 ALA A N 1
ATOM 1098 C CA . ALA A 1 142 ? -31.560 -1.937 21.235 1.00 86.12 142 ALA A CA 1
ATOM 1099 C C . ALA A 1 142 ? -30.552 -2.878 21.911 1.00 86.12 142 ALA A C 1
ATOM 1101 O O . ALA A 1 142 ? -30.720 -3.278 23.069 1.00 86.12 142 ALA A O 1
ATOM 1102 N N . ARG A 1 143 ? -29.481 -3.222 21.190 1.00 89.06 143 ARG A N 1
ATOM 1103 C CA . ARG A 1 143 ? -28.384 -4.033 21.726 1.00 89.06 143 ARG A CA 1
ATOM 1104 C C . ARG A 1 143 ? -27.578 -3.205 22.723 1.00 89.06 143 ARG A C 1
ATOM 1106 O O . ARG A 1 143 ? -27.079 -2.135 22.386 1.00 89.06 143 ARG A O 1
ATOM 1113 N N . ARG A 1 144 ? -27.432 -3.712 23.943 1.00 86.88 144 ARG A N 1
ATOM 1114 C CA . ARG A 1 144 ? -26.699 -3.065 25.036 1.00 86.88 144 ARG A CA 1
ATOM 1115 C C . ARG A 1 144 ? -25.537 -3.922 25.513 1.00 86.88 144 ARG A C 1
ATOM 1117 O O . ARG A 1 144 ? -25.606 -5.147 25.456 1.00 86.88 144 ARG A O 1
ATOM 1124 N N . LEU A 1 145 ? -24.511 -3.261 26.036 1.00 89.44 145 LEU A N 1
ATOM 1125 C CA . LEU A 1 145 ? -23.386 -3.905 26.706 1.00 89.44 145 LEU A CA 1
ATOM 1126 C C . LEU A 1 145 ? -23.785 -4.381 28.102 1.00 89.44 145 LEU A C 1
ATOM 1128 O O . LEU A 1 145 ? -24.315 -3.604 28.898 1.00 89.44 145 LEU A O 1
ATOM 1132 N N . VAL A 1 146 ? -23.503 -5.646 28.398 1.00 88.88 146 VAL A N 1
ATOM 1133 C CA . VAL A 1 146 ? -23.685 -6.256 29.720 1.00 88.88 146 VAL A CA 1
ATOM 1134 C C . VAL A 1 146 ? -22.476 -7.121 30.075 1.00 88.88 146 VAL A C 1
ATOM 1136 O O . VAL A 1 146 ? -21.728 -7.544 29.192 1.00 88.88 146 VAL A O 1
ATOM 1139 N N . ALA A 1 147 ? -22.275 -7.373 31.368 1.00 88.00 147 ALA A N 1
ATOM 1140 C CA . ALA A 1 147 ? -21.258 -8.310 31.831 1.00 88.00 147 ALA A CA 1
ATOM 1141 C C . ALA A 1 147 ? -21.685 -9.745 31.499 1.00 88.00 147 ALA A C 1
ATOM 1143 O O . ALA A 1 147 ? -22.853 -10.104 31.665 1.00 88.00 147 ALA A O 1
ATOM 1144 N N . PHE A 1 148 ? -20.741 -10.566 31.048 1.00 84.38 148 PHE A N 1
ATOM 1145 C CA . PHE A 1 148 ? -20.975 -11.976 30.767 1.00 84.38 148 PHE A CA 1
ATOM 1146 C C . PHE A 1 148 ? -21.345 -12.707 32.065 1.00 84.38 148 PHE A C 1
ATOM 1148 O O . PHE A 1 148 ? -20.619 -12.627 33.054 1.00 84.38 148 PHE A O 1
ATOM 1155 N N . GLY A 1 149 ? -22.499 -13.379 32.084 1.00 78.38 149 GLY A N 1
ATOM 1156 C CA . GLY A 1 149 ? -23.029 -14.019 33.297 1.00 78.38 149 GLY A CA 1
ATOM 1157 C C . GLY A 1 149 ? -23.432 -13.041 34.413 1.00 78.38 149 GLY A C 1
ATOM 1158 O O . GLY A 1 149 ? -23.647 -13.463 35.547 1.00 78.38 149 GLY A O 1
ATOM 1159 N N . GLY A 1 150 ? -23.512 -11.740 34.115 1.00 71.00 150 GLY A N 1
ATOM 1160 C CA . GLY A 1 150 ? -23.862 -10.704 35.080 1.00 71.00 150 GLY A CA 1
ATOM 1161 C C . GLY A 1 150 ? -25.340 -10.705 35.477 1.00 71.00 150 GLY A C 1
ATOM 1162 O O . GLY A 1 150 ? -26.201 -11.263 34.795 1.00 71.00 150 GLY A O 1
ATOM 1163 N N . ALA A 1 151 ? -25.641 -10.028 36.588 1.00 69.19 151 ALA A N 1
ATOM 1164 C CA . ALA A 1 151 ? -27.010 -9.852 37.059 1.00 69.19 151 ALA A CA 1
ATOM 1165 C C . ALA A 1 151 ? -27.869 -9.089 36.036 1.00 69.19 151 ALA A C 1
ATOM 1167 O O . ALA A 1 151 ? -27.428 -8.124 35.404 1.00 69.19 151 ALA A O 1
ATOM 1168 N N . TYR A 1 152 ? -29.126 -9.511 35.912 1.00 66.44 152 TYR A N 1
ATOM 1169 C CA . TYR A 1 152 ? -30.085 -8.914 34.995 1.00 66.44 152 TYR A CA 1
ATOM 1170 C C . TYR A 1 152 ? -30.304 -7.426 35.299 1.00 66.44 152 TYR A C 1
ATOM 1172 O O . TYR A 1 152 ? -30.652 -7.043 36.415 1.00 66.44 152 TYR A O 1
ATOM 1180 N N . THR A 1 153 ? -30.167 -6.582 34.275 1.00 69.44 153 THR A N 1
ATOM 1181 C CA . THR A 1 153 ? -30.610 -5.184 34.322 1.00 69.44 153 THR A CA 1
ATOM 1182 C C . THR A 1 153 ? -31.826 -5.019 33.406 1.00 69.44 153 THR A C 1
ATOM 1184 O O . THR A 1 153 ? -31.802 -5.517 32.285 1.00 69.44 153 THR A O 1
ATOM 1187 N N . PRO A 1 154 ? -32.916 -4.346 33.806 1.00 64.31 154 PRO A N 1
ATOM 1188 C CA . PRO A 1 154 ? -34.123 -4.284 32.971 1.00 64.31 154 PRO A CA 1
ATOM 1189 C C . PRO A 1 154 ? -34.023 -3.283 31.806 1.00 64.31 154 PRO A C 1
ATOM 1191 O O . PRO A 1 154 ? -34.490 -3.567 30.705 1.00 64.31 154 PRO A O 1
ATOM 1194 N N . ALA A 1 155 ? -33.351 -2.146 32.005 1.00 79.06 155 ALA A N 1
ATOM 1195 C CA . ALA A 1 155 ? -33.277 -1.052 31.032 1.00 79.06 155 ALA A CA 1
ATOM 1196 C C . ALA A 1 155 ? -31.850 -0.833 30.497 1.00 79.06 155 ALA A C 1
ATOM 1198 O O . ALA A 1 155 ? -30.869 -1.088 31.202 1.00 79.06 155 ALA A O 1
ATOM 1199 N N . CYS A 1 156 ? -31.722 -0.386 29.243 1.00 85.69 156 CYS A N 1
ATOM 1200 C CA . CYS A 1 156 ? -30.440 0.030 28.660 1.00 85.69 156 CYS A CA 1
ATOM 1201 C C . CYS A 1 156 ? -30.114 1.493 28.998 1.00 85.69 156 CYS A C 1
ATOM 1203 O O . CYS A 1 156 ? -30.972 2.221 29.491 1.00 85.69 156 CYS A O 1
ATOM 1205 N N . ALA A 1 157 ? -28.884 1.924 28.707 1.00 84.19 157 ALA A N 1
ATOM 1206 C CA . ALA A 1 157 ? -28.440 3.294 28.957 1.00 84.19 157 ALA A CA 1
ATOM 1207 C C . ALA A 1 157 ? -29.339 4.353 28.288 1.00 84.19 157 ALA A C 1
ATOM 1209 O O . ALA A 1 157 ? -29.665 5.337 28.939 1.00 84.19 157 ALA A O 1
ATOM 1210 N N . PHE A 1 158 ? -29.823 4.104 27.064 1.00 82.69 158 PHE A N 1
ATOM 1211 C CA . PHE A 1 158 ? -30.762 4.996 26.370 1.00 82.69 158 PHE A CA 1
ATOM 1212 C C . PHE A 1 158 ? -32.084 5.150 27.137 1.00 82.69 158 PHE A C 1
ATOM 1214 O O . PHE A 1 158 ? -32.455 6.257 27.507 1.00 82.69 158 PHE A O 1
ATOM 1221 N N . CYS A 1 159 ? -32.749 4.039 27.479 1.00 85.19 159 CYS A N 1
ATOM 1222 C CA . CYS A 1 159 ? -34.015 4.074 28.223 1.00 85.19 159 CYS A CA 1
ATOM 1223 C C . CYS A 1 159 ? -33.869 4.720 29.609 1.00 85.19 159 CYS A C 1
ATOM 1225 O O . CYS A 1 159 ? -34.796 5.359 30.100 1.00 85.19 159 CYS A O 1
ATOM 1227 N N . LYS A 1 160 ? -32.712 4.543 30.258 1.00 81.69 160 LYS A N 1
ATOM 1228 C CA . LYS A 1 160 ? -32.428 5.147 31.566 1.00 81.69 160 LYS A CA 1
ATOM 1229 C C . LYS A 1 160 ? -32.201 6.652 31.461 1.00 81.69 160 LYS A C 1
ATOM 1231 O O . LYS A 1 160 ? -32.645 7.391 32.335 1.00 81.69 160 LYS A O 1
ATOM 1236 N N . GLU A 1 161 ? -31.542 7.096 30.394 1.00 77.38 161 GLU A N 1
ATOM 1237 C CA . GLU A 1 161 ? -31.342 8.515 30.105 1.00 77.38 161 GLU A CA 1
ATOM 1238 C C . GLU A 1 161 ? -32.675 9.211 29.789 1.00 77.38 161 GLU A C 1
ATOM 1240 O O . GLU A 1 161 ? -32.962 10.252 30.377 1.00 77.38 161 GLU A O 1
ATOM 1245 N N . GLU A 1 162 ? -33.541 8.589 28.981 1.00 76.00 162 GLU A N 1
ATOM 1246 C CA . GLU A 1 162 ? -34.903 9.076 28.703 1.00 76.00 162 GLU A CA 1
ATOM 1247 C C . GLU A 1 162 ? -35.790 9.128 29.958 1.00 76.00 162 GLU A C 1
ATOM 1249 O O . GLU A 1 162 ? -36.555 10.072 30.139 1.00 76.00 162 GLU A O 1
ATOM 1254 N N . SER A 1 163 ? -35.660 8.150 30.861 1.00 75.25 163 SER A N 1
ATOM 1255 C CA . SER A 1 163 ? -36.433 8.095 32.114 1.00 75.25 163 SER A CA 1
ATOM 1256 C C . SER A 1 163 ? -35.940 9.071 33.193 1.00 75.25 163 SER A C 1
ATOM 1258 O O . SER A 1 163 ? -36.500 9.116 34.287 1.00 75.25 163 SER A O 1
ATOM 1260 N N . GLY A 1 164 ? -34.875 9.838 32.932 1.00 68.38 164 GLY A N 1
ATOM 1261 C CA . GLY A 1 164 ? -34.301 10.770 33.903 1.00 68.38 164 GLY A CA 1
ATOM 1262 C C . GLY A 1 164 ? -33.531 10.104 35.052 1.00 68.38 164 GLY A C 1
ATOM 1263 O O . GLY A 1 164 ? -33.213 10.773 36.042 1.00 68.38 164 GLY A O 1
ATOM 1264 N N . GLU A 1 165 ? -33.194 8.810 34.949 1.00 69.44 165 GLU A N 1
ATOM 1265 C CA . GLU A 1 165 ? -32.333 8.157 35.935 1.00 69.44 165 GLU A CA 1
ATOM 1266 C C . GLU A 1 165 ? -30.945 8.815 35.921 1.00 69.44 165 GLU A C 1
ATOM 1268 O O . GLU A 1 165 ? -30.291 8.965 34.885 1.00 69.44 165 GLU A O 1
ATOM 1273 N N . ARG A 1 166 ? -30.441 9.200 37.098 1.00 58.59 166 ARG A N 1
ATOM 1274 C CA . ARG A 1 166 ? -29.079 9.731 37.218 1.00 58.59 166 ARG A CA 1
ATOM 1275 C C . ARG A 1 166 ? -28.092 8.573 37.309 1.00 58.59 166 ARG A C 1
ATOM 1277 O O . ARG A 1 166 ? -28.033 7.885 38.322 1.00 58.59 166 ARG A O 1
ATOM 1284 N N . GLY A 1 167 ? -27.290 8.390 36.260 1.00 59.94 167 GLY A N 1
ATOM 1285 C CA . GLY A 1 167 ? -26.180 7.434 36.264 1.00 59.94 167 GLY A CA 1
ATOM 1286 C C . GLY A 1 167 ? -25.163 7.717 37.376 1.00 59.94 167 GLY A C 1
ATOM 1287 O O . GLY A 1 167 ? -25.140 8.803 37.966 1.00 59.94 167 GLY A O 1
ATOM 1288 N N . VAL A 1 168 ? -24.291 6.745 37.654 1.00 60.19 168 VAL A N 1
ATOM 1289 C CA . VAL A 1 168 ? -23.246 6.873 38.680 1.00 60.19 168 VAL A CA 1
ATOM 1290 C C . VAL A 1 168 ? -22.327 8.046 38.316 1.00 60.19 168 VAL A C 1
ATOM 1292 O O . VAL A 1 168 ? -21.515 7.961 37.400 1.00 60.19 168 VAL A O 1
ATOM 1295 N N . ARG A 1 169 ? -22.434 9.167 39.043 1.00 54.06 169 ARG A N 1
ATOM 1296 C CA . ARG A 1 169 ? -21.574 10.356 38.875 1.00 54.06 169 ARG A CA 1
ATOM 1297 C C . ARG A 1 169 ? -20.205 10.168 39.535 1.00 54.06 169 ARG A C 1
ATOM 1299 O O . ARG A 1 169 ? -19.712 11.071 40.208 1.00 54.06 169 ARG A O 1
ATOM 1306 N N . LYS A 1 170 ? -19.556 9.016 39.358 1.00 51.62 170 LYS A N 1
ATOM 1307 C CA . LYS A 1 170 ? -18.119 8.958 39.632 1.00 51.62 170 LYS A CA 1
ATOM 1308 C C . LYS A 1 170 ? -17.433 9.613 38.442 1.00 51.62 170 LYS A C 1
ATOM 1310 O O . LYS A 1 170 ? -17.323 9.017 37.376 1.00 51.62 170 LYS A O 1
ATOM 1315 N N . ARG A 1 171 ? -16.972 10.861 38.611 1.00 44.69 171 ARG A N 1
ATOM 1316 C CA . ARG A 1 171 ? -15.861 11.343 37.782 1.00 44.69 171 ARG A CA 1
ATOM 1317 C C . ARG A 1 171 ? -14.761 10.310 37.989 1.00 44.69 171 ARG A C 1
ATOM 1319 O O . ARG A 1 171 ? -14.265 10.188 39.106 1.00 44.69 171 ARG A O 1
ATOM 1326 N N . VAL A 1 172 ? -14.441 9.526 36.964 1.00 49.44 172 VAL A N 1
ATOM 1327 C CA . VAL A 1 172 ? -13.209 8.738 36.963 1.00 49.44 172 VAL A CA 1
ATOM 1328 C C . VAL A 1 172 ? -12.098 9.778 37.094 1.00 49.44 172 VAL A C 1
ATOM 1330 O O . VAL A 1 172 ? -11.830 10.530 36.156 1.00 49.44 172 VAL A O 1
ATOM 1333 N N . ALA A 1 173 ? -11.595 9.957 38.317 1.00 37.03 173 ALA A N 1
ATOM 1334 C CA . ALA A 1 173 ? -10.644 11.006 38.644 1.00 37.03 173 ALA A CA 1
ATOM 1335 C C . ALA A 1 173 ? -9.413 10.832 37.746 1.00 37.03 173 ALA A C 1
ATOM 1337 O O . ALA A 1 173 ? -8.851 9.742 37.683 1.00 37.03 173 ALA A O 1
ATOM 1338 N N . GLY A 1 174 ? -9.043 11.884 37.010 1.00 43.44 174 GLY A N 1
ATOM 1339 C CA . GLY A 1 174 ? -7.913 11.861 36.075 1.00 43.44 174 GLY A CA 1
ATOM 1340 C C . GLY A 1 174 ? -8.265 11.741 34.588 1.00 43.44 174 GLY A C 1
ATOM 1341 O O . GLY A 1 174 ? -7.352 11.767 33.771 1.00 43.44 174 GLY A O 1
ATOM 1342 N N . ARG A 1 175 ? -9.548 11.669 34.197 1.00 47.62 175 ARG A N 1
ATOM 1343 C CA . ARG A 1 175 ? -9.936 11.853 32.787 1.00 47.62 175 ARG A CA 1
ATOM 1344 C C . ARG A 1 175 ? -9.815 13.331 32.413 1.00 47.62 175 ARG A C 1
ATOM 1346 O O . ARG A 1 175 ? -10.754 14.107 32.594 1.00 47.62 175 ARG A O 1
ATOM 1353 N N . THR A 1 176 ? -8.663 13.729 31.883 1.00 41.81 176 THR A N 1
ATOM 1354 C CA . THR A 1 176 ? -8.665 14.802 30.890 1.00 41.81 176 THR A CA 1
ATOM 1355 C C . THR A 1 176 ? -9.593 14.351 29.756 1.00 41.81 176 THR A C 1
ATOM 1357 O O . THR A 1 176 ? -9.641 13.148 29.465 1.00 41.81 176 THR A O 1
ATOM 1360 N N . PRO A 1 177 ? -10.375 15.252 29.126 1.00 43.22 177 PRO A N 1
ATOM 1361 C CA . PRO A 1 177 ? -10.947 14.941 27.820 1.00 43.22 177 PRO A CA 1
ATOM 1362 C C . PRO A 1 177 ? -9.824 14.315 27.001 1.00 43.22 177 PRO A C 1
ATOM 1364 O O . PRO A 1 177 ? -8.683 14.769 27.134 1.00 43.22 177 PRO A O 1
ATOM 1367 N N . ALA A 1 178 ? -10.102 13.271 26.222 1.00 48.34 178 ALA A N 1
ATOM 1368 C CA . ALA A 1 178 ? -9.162 12.862 25.194 1.00 48.34 178 ALA A CA 1
ATOM 1369 C C . ALA A 1 178 ? -9.025 14.079 24.273 1.00 48.34 178 ALA A C 1
ATOM 1371 O O . ALA A 1 178 ? -9.822 14.267 23.356 1.00 48.34 178 ALA A O 1
ATOM 1372 N N . MET A 1 179 ? -8.117 14.998 24.621 1.00 41.69 179 MET A N 1
ATOM 1373 C CA . MET A 1 179 ? -7.771 16.128 23.796 1.00 41.69 179 MET A CA 1
ATOM 1374 C C . MET A 1 179 ? -7.341 15.454 22.519 1.00 41.69 179 MET A C 1
ATOM 1376 O O . MET A 1 179 ? -6.412 14.646 22.516 1.00 41.69 179 MET A O 1
ATOM 1380 N N . ALA A 1 180 ? -8.098 15.731 21.468 1.00 43.94 180 ALA A N 1
ATOM 1381 C CA . ALA A 1 180 ? -7.773 15.378 20.109 1.00 43.94 180 ALA A CA 1
ATOM 1382 C C . ALA A 1 180 ? -6.545 16.194 19.678 1.00 43.94 180 ALA A C 1
ATOM 1384 O O . ALA A 1 180 ? -6.578 16.912 18.683 1.00 43.94 180 ALA A O 1
ATOM 1385 N N . GLU A 1 181 ? -5.459 16.119 20.450 1.00 45.31 181 GLU A N 1
ATOM 1386 C CA . GLU A 1 181 ? -4.132 16.297 19.911 1.00 45.31 181 GLU A CA 1
ATOM 1387 C C . GLU A 1 181 ? -4.041 15.186 18.876 1.00 45.31 181 GLU A C 1
ATOM 1389 O O . GLU A 1 181 ? -3.974 13.999 19.204 1.00 45.31 181 GLU A O 1
ATOM 1394 N N . ARG A 1 182 ? -4.245 15.562 17.612 1.00 49.78 182 ARG A N 1
ATOM 1395 C CA . ARG A 1 182 ? -4.049 14.658 16.491 1.00 49.78 182 ARG A CA 1
ATOM 1396 C C . ARG A 1 182 ? -2.615 14.186 16.631 1.00 49.78 182 ARG A C 1
ATOM 1398 O O . ARG A 1 182 ? -1.692 14.959 16.408 1.00 49.78 182 ARG A O 1
ATOM 1405 N N . ILE A 1 183 ? -2.443 12.949 17.079 1.00 55.38 183 ILE A N 1
ATOM 1406 C CA . ILE A 1 183 ? -1.134 12.322 17.113 1.00 55.38 183 ILE A CA 1
ATOM 1407 C C . ILE A 1 183 ? -0.789 12.099 15.647 1.00 55.38 183 ILE A C 1
ATOM 1409 O O . ILE A 1 183 ? -1.283 11.171 15.000 1.00 55.38 183 ILE A O 1
ATOM 1413 N N . GLU A 1 184 ? -0.035 13.040 15.094 1.00 57.28 184 GLU A N 1
ATOM 1414 C CA . GLU A 1 184 ? 0.508 12.918 13.756 1.00 57.28 184 GLU A CA 1
ATOM 1415 C C . GLU A 1 184 ? 1.470 11.721 13.770 1.00 57.28 184 GLU A C 1
ATOM 1417 O O . GLU A 1 184 ? 2.273 11.522 14.679 1.00 57.28 184 GLU A O 1
ATOM 1422 N N . VAL A 1 185 ? 1.266 10.803 12.831 1.00 65.69 185 VAL A N 1
ATOM 1423 C CA . VAL A 1 185 ? 2.080 9.587 12.714 1.00 65.69 185 VAL A CA 1
ATOM 1424 C C . VAL A 1 185 ? 3.364 9.958 11.993 1.00 65.69 185 VAL A C 1
ATOM 1426 O O . VAL A 1 185 ? 3.313 10.804 11.102 1.00 65.69 185 VAL A O 1
ATOM 1429 N N . SER A 1 186 ? 4.479 9.291 12.312 1.00 71.75 186 SER A N 1
ATOM 1430 C CA . SER A 1 186 ? 5.754 9.560 11.643 1.00 71.75 186 SER A CA 1
ATOM 1431 C C . SER A 1 186 ? 5.591 9.626 10.122 1.00 71.75 186 SER A C 1
ATOM 1433 O O . SER A 1 186 ? 5.124 8.667 9.497 1.00 71.75 186 SER A O 1
ATOM 1435 N N . GLU A 1 187 ? 6.031 10.733 9.520 1.00 71.25 187 GLU A N 1
ATOM 1436 C CA . GLU A 1 187 ? 6.011 10.943 8.064 1.00 71.25 187 GLU A CA 1
ATOM 1437 C C . GLU A 1 187 ? 6.814 9.871 7.303 1.00 71.25 187 GLU A C 1
ATOM 1439 O O . GLU A 1 187 ? 6.581 9.617 6.120 1.00 71.25 187 GLU A O 1
ATOM 1444 N N . SER A 1 188 ? 7.729 9.181 7.994 1.00 76.12 188 SER A N 1
ATOM 1445 C CA . SER A 1 188 ? 8.547 8.101 7.437 1.00 76.12 188 SER A CA 1
ATOM 1446 C C . SER A 1 188 ? 7.765 6.802 7.193 1.00 76.12 188 SER A C 1
ATOM 1448 O O . SER A 1 188 ? 8.098 6.043 6.279 1.00 76.12 188 SER A O 1
ATOM 1450 N N . LEU A 1 189 ? 6.708 6.530 7.968 1.00 81.81 189 LEU A N 1
ATOM 1451 C CA . LEU A 1 189 ? 5.982 5.259 7.907 1.00 81.81 189 LEU A CA 1
ATOM 1452 C C . LEU A 1 189 ? 5.212 5.076 6.583 1.00 81.81 189 LEU A C 1
ATOM 1454 O O . LEU A 1 189 ? 5.324 4.001 5.988 1.00 81.81 189 LEU A O 1
ATOM 1458 N N . PRO A 1 190 ? 4.474 6.081 6.061 1.00 83.88 190 PRO A N 1
ATOM 1459 C CA . PRO A 1 190 ? 3.881 6.000 4.725 1.00 83.88 190 PRO A CA 1
ATOM 1460 C C . PRO A 1 190 ? 4.910 5.712 3.626 1.00 83.88 190 PRO A C 1
ATOM 1462 O O . PRO A 1 190 ? 4.651 4.882 2.757 1.00 83.88 190 PRO A O 1
ATOM 1465 N N . LEU A 1 191 ? 6.087 6.342 3.692 1.00 82.81 191 LEU A N 1
ATOM 1466 C CA . LEU A 1 191 ? 7.160 6.141 2.714 1.00 82.81 191 LEU A CA 1
ATOM 1467 C C . LEU A 1 191 ? 7.741 4.723 2.788 1.00 82.81 191 LEU A C 1
ATOM 1469 O O . LEU A 1 191 ? 8.029 4.128 1.754 1.00 82.81 191 LEU A O 1
ATOM 1473 N N . GLN A 1 192 ? 7.846 4.140 3.984 1.00 83.06 192 GLN A N 1
ATOM 1474 C CA . GLN A 1 192 ? 8.264 2.743 4.157 1.00 83.06 192 GLN A CA 1
ATOM 1475 C C . GLN A 1 192 ? 7.225 1.747 3.625 1.00 83.06 192 GLN A C 1
ATOM 1477 O O . GLN A 1 192 ? 7.594 0.753 2.998 1.00 83.06 192 GLN A O 1
ATOM 1482 N N . ILE A 1 193 ? 5.931 1.997 3.857 1.00 86.44 193 ILE A N 1
ATOM 1483 C CA . ILE A 1 193 ? 4.848 1.172 3.296 1.00 86.44 193 ILE A CA 1
ATOM 1484 C C . ILE A 1 193 ? 4.906 1.213 1.767 1.00 86.44 193 ILE A C 1
ATOM 1486 O O . ILE A 1 193 ? 4.821 0.172 1.115 1.00 86.44 193 ILE A O 1
ATOM 1490 N N . GLU A 1 194 ? 5.100 2.402 1.200 1.00 87.00 194 GLU A N 1
ATOM 1491 C CA . GLU A 1 194 ? 5.218 2.584 -0.242 1.00 87.00 194 GLU A CA 1
ATOM 1492 C C . GLU A 1 194 ? 6.456 1.881 -0.815 1.00 87.00 194 GLU A C 1
ATOM 1494 O O . GLU A 1 194 ? 6.341 1.148 -1.797 1.00 87.00 194 GLU A O 1
ATOM 1499 N N . ALA A 1 195 ? 7.611 1.992 -0.151 1.00 87.69 195 ALA A N 1
ATOM 1500 C CA . ALA A 1 195 ? 8.825 1.272 -0.529 1.00 87.69 195 ALA A CA 1
ATOM 1501 C C . ALA A 1 195 ? 8.604 -0.251 -0.566 1.00 87.69 195 ALA A C 1
ATOM 1503 O O . ALA A 1 195 ? 9.019 -0.916 -1.513 1.00 87.69 195 ALA A O 1
ATOM 1504 N N . LEU A 1 196 ? 7.911 -0.817 0.432 1.00 88.06 196 LEU A N 1
ATOM 1505 C CA . LEU A 1 196 ? 7.590 -2.249 0.465 1.00 88.06 196 LEU A CA 1
ATOM 1506 C C . LEU A 1 196 ? 6.650 -2.660 -0.672 1.00 88.06 196 LEU A C 1
ATOM 1508 O O . LEU A 1 196 ? 6.840 -3.721 -1.265 1.00 88.06 196 LEU A O 1
ATOM 1512 N N . ARG A 1 197 ? 5.653 -1.831 -0.999 1.00 90.25 197 ARG A N 1
ATOM 1513 C CA . ARG A 1 197 ? 4.747 -2.082 -2.130 1.00 90.25 197 ARG A CA 1
ATOM 1514 C C . ARG A 1 197 ? 5.507 -2.094 -3.453 1.00 90.25 197 ARG A C 1
ATOM 1516 O O . ARG A 1 197 ? 5.331 -3.019 -4.241 1.00 90.25 197 ARG A O 1
ATOM 1523 N N . VAL A 1 198 ? 6.380 -1.108 -3.666 1.00 91.25 198 VAL A N 1
ATOM 1524 C CA . VAL A 1 198 ? 7.259 -1.055 -4.841 1.00 91.25 198 VAL A CA 1
ATOM 1525 C C . VAL A 1 198 ? 8.171 -2.277 -4.897 1.00 91.25 198 VAL A C 1
ATOM 1527 O O . VAL A 1 198 ? 8.315 -2.875 -5.957 1.00 91.25 198 VAL A O 1
ATOM 1530 N N . ASP A 1 199 ? 8.745 -2.705 -3.773 1.00 90.38 199 ASP A N 1
ATOM 1531 C CA . ASP A 1 199 ? 9.619 -3.879 -3.728 1.00 90.38 199 ASP A CA 1
ATOM 1532 C C . ASP A 1 199 ? 8.903 -5.177 -4.140 1.00 90.38 199 ASP A C 1
ATOM 1534 O O . ASP A 1 199 ? 9.415 -5.943 -4.962 1.00 90.38 199 ASP A O 1
ATOM 1538 N N . VAL A 1 200 ? 7.690 -5.399 -3.619 1.00 89.75 200 VAL A N 1
ATOM 1539 C CA . VAL A 1 200 ? 6.837 -6.543 -3.990 1.00 89.75 200 VAL A CA 1
ATOM 1540 C C . VAL A 1 200 ? 6.492 -6.502 -5.473 1.00 89.75 200 VAL A C 1
ATOM 1542 O O . VAL A 1 200 ? 6.557 -7.519 -6.163 1.00 89.75 200 VAL A O 1
ATOM 1545 N N . GLU A 1 201 ? 6.147 -5.326 -5.980 1.00 93.06 201 GLU A N 1
ATOM 1546 C CA . GLU A 1 201 ? 5.800 -5.136 -7.380 1.00 93.06 201 GLU A CA 1
ATOM 1547 C C . GLU A 1 201 ? 6.990 -5.408 -8.308 1.00 93.06 201 GLU A C 1
ATOM 1549 O O . GLU A 1 201 ? 6.850 -6.104 -9.312 1.00 93.06 201 GLU A O 1
ATOM 1554 N N . LEU A 1 202 ? 8.185 -4.934 -7.953 1.00 93.56 202 LEU A N 1
ATOM 1555 C CA . LEU A 1 202 ? 9.414 -5.223 -8.689 1.00 93.56 202 LEU A CA 1
ATOM 1556 C C . LEU A 1 202 ? 9.742 -6.723 -8.682 1.00 93.56 202 LEU A C 1
ATOM 1558 O O . LEU A 1 202 ? 10.132 -7.266 -9.716 1.00 93.56 202 LEU A O 1
ATOM 1562 N N . GLU A 1 203 ? 9.551 -7.409 -7.552 1.00 91.69 203 GLU A N 1
ATOM 1563 C CA . GLU A 1 203 ? 9.706 -8.866 -7.459 1.00 91.69 203 GLU A CA 1
ATOM 1564 C C . GLU A 1 203 ? 8.756 -9.602 -8.412 1.00 91.69 203 GLU A C 1
ATOM 1566 O O . GLU A 1 203 ? 9.192 -10.476 -9.160 1.00 91.69 203 GLU A O 1
ATOM 1571 N N . GLN A 1 204 ? 7.481 -9.205 -8.451 1.00 92.00 204 GLN A N 1
ATOM 1572 C CA . GLN A 1 204 ? 6.476 -9.782 -9.354 1.00 92.00 204 GLN A CA 1
ATOM 1573 C C . GLN A 1 204 ? 6.796 -9.543 -10.834 1.00 92.00 204 GLN A C 1
ATOM 1575 O O . GLN A 1 204 ? 6.466 -10.367 -11.686 1.00 92.00 204 GLN A O 1
ATOM 1580 N N . LEU A 1 205 ? 7.452 -8.427 -11.156 1.00 93.75 205 LEU A N 1
ATOM 1581 C CA . LEU A 1 205 ? 7.924 -8.132 -12.511 1.00 93.75 205 LEU A CA 1
ATOM 1582 C C . LEU A 1 205 ? 9.220 -8.877 -12.874 1.00 93.75 205 LEU A C 1
ATOM 1584 O O . LEU A 1 205 ? 9.689 -8.752 -14.008 1.00 93.75 205 LEU A O 1
ATOM 1588 N N . GLY A 1 206 ? 9.779 -9.662 -11.947 1.00 92.50 206 GLY A N 1
ATOM 1589 C CA . GLY A 1 206 ? 10.993 -10.448 -12.144 1.00 92.50 206 GLY A CA 1
ATOM 1590 C C . GLY A 1 206 ? 12.283 -9.638 -12.014 1.00 92.50 206 GLY A C 1
ATOM 1591 O O . GLY A 1 206 ? 13.300 -10.038 -12.575 1.00 92.50 206 GLY A O 1
ATOM 1592 N N . ALA A 1 207 ? 12.260 -8.496 -11.319 1.00 93.38 207 ALA A N 1
ATOM 1593 C CA . ALA A 1 207 ? 13.448 -7.674 -11.114 1.00 93.38 207 ALA A CA 1
ATOM 1594 C C . ALA A 1 207 ? 14.458 -8.363 -10.184 1.00 93.38 207 ALA A C 1
ATOM 1596 O O . ALA A 1 207 ? 14.121 -8.866 -9.106 1.00 93.38 207 ALA A O 1
ATOM 1597 N N . HIS A 1 208 ? 15.734 -8.324 -10.556 1.00 93.06 208 HIS A N 1
ATOM 1598 C CA . HIS A 1 208 ? 16.803 -8.899 -9.754 1.00 93.06 208 HIS A CA 1
ATOM 1599 C C . HIS A 1 208 ? 17.004 -8.126 -8.437 1.00 93.06 208 HIS A C 1
ATOM 1601 O O . HIS A 1 208 ? 16.913 -6.897 -8.388 1.00 93.06 208 HIS A O 1
ATOM 1607 N N . ARG A 1 209 ? 17.391 -8.826 -7.356 1.00 89.94 209 ARG A N 1
ATOM 1608 C CA . ARG A 1 209 ? 17.577 -8.251 -6.000 1.00 89.94 209 ARG A CA 1
ATOM 1609 C C . ARG A 1 209 ? 18.430 -6.977 -5.953 1.00 89.94 209 ARG A C 1
ATOM 1611 O O . ARG A 1 209 ? 18.173 -6.080 -5.161 1.00 89.94 209 ARG A O 1
ATOM 1618 N N . ARG A 1 210 ? 19.455 -6.890 -6.809 1.00 89.81 210 ARG A N 1
ATOM 1619 C CA . ARG A 1 210 ? 20.331 -5.709 -6.892 1.00 89.81 210 ARG A CA 1
ATOM 1620 C C . ARG A 1 210 ? 19.615 -4.519 -7.533 1.00 89.81 210 ARG A C 1
ATOM 1622 O O . ARG A 1 210 ? 19.772 -3.409 -7.049 1.00 89.81 210 ARG A O 1
ATOM 1629 N N . VAL A 1 211 ? 18.818 -4.754 -8.576 1.00 91.81 211 VAL A N 1
ATOM 1630 C CA . VAL A 1 211 ? 18.013 -3.713 -9.235 1.00 91.81 211 VAL A CA 1
ATOM 1631 C C . VAL A 1 211 ? 16.954 -3.181 -8.271 1.00 91.81 211 VAL A C 1
ATOM 1633 O O . VAL A 1 211 ? 16.839 -1.970 -8.109 1.00 91.81 211 VAL A O 1
ATOM 1636 N N . ARG A 1 212 ? 16.274 -4.077 -7.543 1.00 91.75 212 ARG A N 1
ATOM 1637 C CA . ARG A 1 212 ? 15.353 -3.717 -6.452 1.00 91.75 212 ARG A CA 1
ATOM 1638 C C . ARG A 1 212 ? 16.017 -2.803 -5.423 1.00 91.75 212 ARG A C 1
ATOM 1640 O O . ARG A 1 212 ? 15.539 -1.699 -5.196 1.00 91.75 212 ARG A O 1
ATOM 1647 N N . ALA A 1 213 ? 17.174 -3.200 -4.886 1.00 88.19 213 ALA A N 1
ATOM 1648 C CA . ALA A 1 213 ? 17.922 -2.380 -3.930 1.00 88.19 213 ALA A CA 1
ATOM 1649 C C . ALA A 1 213 ? 18.322 -1.000 -4.495 1.00 88.19 213 ALA A C 1
ATOM 1651 O O . ALA A 1 213 ? 18.276 -0.004 -3.779 1.00 88.19 213 ALA A O 1
ATOM 1652 N N . ALA A 1 214 ? 18.673 -0.922 -5.782 1.00 90.00 214 ALA A N 1
ATOM 1653 C CA . ALA A 1 214 ? 18.989 0.338 -6.457 1.00 90.00 214 ALA A CA 1
ATOM 1654 C C . ALA A 1 214 ? 17.792 1.288 -6.508 1.00 90.00 214 ALA A C 1
ATOM 1656 O O . ALA A 1 214 ? 17.931 2.471 -6.210 1.00 90.00 214 ALA A O 1
ATOM 1657 N N . ILE A 1 215 ? 16.627 0.772 -6.899 1.00 90.81 215 ILE A N 1
ATOM 1658 C CA . ILE A 1 215 ? 15.403 1.565 -7.011 1.00 90.81 215 ILE A CA 1
ATOM 1659 C C . ILE A 1 215 ? 14.962 2.028 -5.620 1.00 90.81 215 ILE A C 1
ATOM 1661 O O . ILE A 1 215 ? 14.664 3.205 -5.429 1.00 90.81 215 ILE A O 1
ATOM 1665 N N . LEU A 1 216 ? 15.013 1.129 -4.635 1.00 89.12 216 LEU A N 1
ATOM 1666 C CA . LEU A 1 216 ? 14.598 1.415 -3.264 1.00 89.12 216 LEU A CA 1
ATOM 1667 C C . LEU A 1 216 ? 15.547 2.349 -2.511 1.00 89.12 216 LEU A C 1
ATOM 1669 O O . LEU A 1 216 ? 15.097 3.004 -1.583 1.00 89.12 216 LEU A O 1
ATOM 1673 N N . SER A 1 217 ? 16.811 2.484 -2.926 1.00 86.00 217 SER A N 1
ATOM 1674 C CA . SER A 1 217 ? 17.761 3.434 -2.315 1.00 86.00 217 SER A CA 1
ATOM 1675 C C . SER A 1 217 ? 17.327 4.905 -2.393 1.00 86.00 217 SER A C 1
ATOM 1677 O O . SER A 1 217 ? 17.887 5.751 -1.701 1.00 86.00 217 SER A O 1
ATOM 1679 N N . ALA A 1 218 ? 16.340 5.222 -3.241 1.00 80.56 218 ALA A N 1
ATOM 1680 C CA . ALA A 1 218 ? 15.728 6.545 -3.309 1.00 80.56 218 ALA A CA 1
ATOM 1681 C C . ALA A 1 218 ? 14.718 6.806 -2.174 1.00 80.56 218 ALA A C 1
ATOM 1683 O O . ALA A 1 218 ? 14.349 7.956 -1.950 1.00 80.56 218 ALA A O 1
ATOM 1684 N N . TYR A 1 219 ? 14.265 5.763 -1.471 1.00 81.44 219 TYR A N 1
ATOM 1685 C CA . TYR A 1 219 ? 13.328 5.881 -0.359 1.00 81.44 219 TYR A CA 1
ATOM 1686 C C . TYR A 1 219 ? 14.076 6.133 0.957 1.00 81.44 219 TYR A C 1
ATOM 1688 O O . TYR A 1 219 ? 15.076 5.455 1.232 1.00 81.44 219 TYR A O 1
ATOM 1696 N N . PRO A 1 220 ? 13.592 7.062 1.803 1.00 68.75 220 PRO A N 1
ATOM 1697 C CA . PRO A 1 220 ? 14.199 7.327 3.101 1.00 68.75 220 PRO A CA 1
ATOM 1698 C C . PRO A 1 220 ? 14.128 6.095 4.004 1.00 68.75 220 PRO A C 1
ATOM 1700 O O . PRO A 1 220 ? 13.260 5.236 3.845 1.00 68.75 220 PRO A O 1
ATOM 1703 N N . ASP A 1 221 ? 15.059 6.009 4.954 1.00 65.75 221 ASP A N 1
ATOM 1704 C CA . ASP A 1 221 ? 15.183 4.911 5.922 1.00 65.75 221 ASP A CA 1
ATOM 1705 C C . ASP A 1 221 ? 15.404 3.506 5.341 1.00 65.75 221 ASP A C 1
ATOM 1707 O O . ASP A 1 221 ? 15.454 2.528 6.095 1.00 65.75 221 ASP A O 1
ATOM 1711 N N . THR A 1 222 ? 15.589 3.373 4.027 1.00 65.31 222 THR A N 1
ATOM 1712 C CA . THR A 1 222 ? 16.085 2.123 3.460 1.00 65.31 222 THR A CA 1
ATOM 1713 C C . THR A 1 222 ? 17.590 2.018 3.739 1.00 65.31 222 THR A C 1
ATOM 1715 O O . THR A 1 222 ? 18.331 2.976 3.518 1.00 65.31 222 THR A O 1
ATOM 1718 N N . PRO A 1 223 ? 18.104 0.868 4.219 1.00 59.25 223 PRO A N 1
ATOM 1719 C CA . PRO A 1 223 ? 19.522 0.705 4.565 1.00 59.25 223 PRO A CA 1
ATOM 1720 C C . PRO A 1 223 ? 20.448 0.681 3.333 1.00 59.25 223 PRO A C 1
ATOM 1722 O O . PRO A 1 223 ? 21.607 0.272 3.416 1.00 59.25 223 PRO A O 1
ATOM 1725 N N . HIS A 1 224 ? 19.942 1.065 2.162 1.00 66.44 224 HIS A N 1
ATOM 1726 C CA . HIS A 1 224 ? 20.619 0.926 0.889 1.00 66.44 224 HIS A CA 1
ATOM 1727 C C . HIS A 1 224 ? 21.105 2.282 0.404 1.00 66.44 224 HIS A C 1
ATOM 1729 O O . HIS A 1 224 ? 20.327 3.159 0.047 1.00 66.44 224 HIS A O 1
ATOM 1735 N N . ARG A 1 225 ? 22.428 2.428 0.341 1.00 66.00 225 ARG A N 1
ATOM 1736 C CA . ARG A 1 225 ? 23.052 3.558 -0.340 1.00 66.00 225 ARG A CA 1
ATOM 1737 C C . ARG A 1 225 ? 22.808 3.435 -1.849 1.00 66.00 225 ARG A C 1
ATOM 1739 O O . ARG A 1 225 ? 22.936 2.320 -2.371 1.00 66.00 225 ARG A O 1
ATOM 1746 N N . PRO A 1 226 ? 22.520 4.539 -2.565 1.00 66.50 226 PRO A N 1
ATOM 1747 C CA . PRO A 1 226 ? 22.480 4.508 -4.017 1.00 66.50 226 PRO A CA 1
ATOM 1748 C C . PRO A 1 226 ? 23.798 3.954 -4.565 1.00 66.50 226 PRO A C 1
ATOM 1750 O O . PRO A 1 226 ? 24.872 4.241 -4.021 1.00 66.50 226 PRO A O 1
ATOM 1753 N N . PRO A 1 227 ? 23.738 3.121 -5.613 1.00 74.62 227 PRO A N 1
ATOM 1754 C CA . PRO A 1 227 ? 24.927 2.470 -6.124 1.00 74.62 227 PRO A CA 1
ATOM 1755 C C . PRO A 1 227 ? 25.877 3.509 -6.728 1.00 74.62 227 PRO A C 1
ATOM 1757 O O . PRO A 1 227 ? 25.459 4.390 -7.477 1.00 74.62 227 PRO A O 1
ATOM 1760 N N . ALA A 1 228 ? 27.172 3.375 -6.432 1.00 74.44 228 ALA A N 1
ATOM 1761 C CA . ALA A 1 228 ? 28.212 4.242 -6.994 1.00 74.44 228 ALA A CA 1
ATOM 1762 C C . ALA A 1 228 ? 28.435 4.010 -8.503 1.00 74.44 228 ALA A C 1
ATOM 1764 O O . ALA A 1 228 ? 29.019 4.850 -9.178 1.00 74.44 228 ALA A O 1
ATOM 1765 N N . ALA A 1 229 ? 27.979 2.867 -9.026 1.00 80.88 229 ALA A N 1
ATOM 1766 C CA . ALA A 1 229 ? 28.115 2.476 -10.423 1.00 80.88 229 ALA A CA 1
ATOM 1767 C C . ALA A 1 229 ? 26.882 1.696 -10.898 1.00 80.88 229 ALA A C 1
ATOM 1769 O O . ALA A 1 229 ? 26.178 1.086 -10.091 1.00 80.88 229 ALA A O 1
ATOM 1770 N N . LEU A 1 230 ? 26.645 1.676 -12.214 1.00 79.88 230 LEU A N 1
ATOM 1771 C CA . LEU A 1 230 ? 25.543 0.925 -12.814 1.00 79.88 230 LEU A CA 1
ATOM 1772 C C . LEU A 1 230 ? 25.559 -0.545 -12.388 1.00 79.88 230 LEU A C 1
ATOM 1774 O O . LEU A 1 230 ? 26.535 -1.271 -12.599 1.00 79.88 230 LEU A O 1
ATOM 1778 N N . ILE A 1 231 ? 24.419 -1.007 -11.891 1.00 80.50 231 ILE A N 1
ATOM 1779 C CA . ILE A 1 231 ? 24.183 -2.419 -11.615 1.00 80.50 231 ILE A CA 1
ATOM 1780 C C . ILE A 1 231 ? 23.963 -3.144 -12.938 1.00 80.50 231 ILE A C 1
ATOM 1782 O O . ILE A 1 231 ? 23.033 -2.833 -13.675 1.00 80.50 231 ILE A O 1
ATOM 1786 N N . ARG A 1 232 ? 24.829 -4.119 -13.223 1.00 77.81 232 ARG A N 1
ATOM 1787 C CA . ARG A 1 232 ? 24.753 -4.964 -14.418 1.00 77.81 232 ARG A CA 1
ATOM 1788 C C . ARG A 1 232 ? 24.298 -6.364 -14.047 1.00 77.81 232 ARG A C 1
ATOM 1790 O O . ARG A 1 232 ? 24.875 -6.974 -13.140 1.00 77.81 232 ARG A O 1
ATOM 1797 N N . ILE A 1 233 ? 23.309 -6.876 -14.771 1.00 81.81 233 ILE A N 1
ATOM 1798 C CA . ILE A 1 233 ? 22.830 -8.252 -14.646 1.00 81.81 233 ILE A CA 1
ATOM 1799 C C . ILE A 1 233 ? 23.230 -9.017 -15.914 1.00 81.81 233 ILE A C 1
ATOM 1801 O O . ILE A 1 233 ? 22.645 -8.878 -16.988 1.00 81.81 233 ILE A O 1
ATOM 1805 N N . GLY A 1 234 ? 24.286 -9.825 -15.798 1.00 80.62 234 GLY A N 1
ATOM 1806 C CA . GLY A 1 234 ? 24.852 -10.576 -16.919 1.00 80.62 234 GLY A CA 1
ATOM 1807 C C . GLY A 1 234 ? 25.712 -9.717 -17.854 1.00 80.62 234 GLY A C 1
ATOM 1808 O O . GLY A 1 234 ? 26.481 -8.863 -17.412 1.00 80.62 234 GLY A O 1
ATOM 1809 N N . ARG A 1 235 ? 25.633 -9.979 -19.168 1.00 84.81 235 ARG A N 1
ATOM 1810 C CA . ARG A 1 235 ? 26.474 -9.312 -20.181 1.00 84.81 235 ARG A CA 1
ATOM 1811 C C . ARG A 1 235 ? 26.154 -7.819 -20.276 1.00 84.81 235 ARG A C 1
ATOM 1813 O O . ARG A 1 235 ? 24.985 -7.455 -20.321 1.00 84.81 235 ARG A O 1
ATOM 1820 N N . ALA A 1 236 ? 27.168 -6.965 -20.387 1.00 84.56 236 ALA A N 1
ATOM 1821 C CA . ALA A 1 236 ? 26.966 -5.527 -20.564 1.00 84.56 236 ALA A CA 1
ATOM 1822 C C . ALA A 1 236 ? 26.193 -5.195 -21.858 1.00 84.56 236 ALA A C 1
ATOM 1824 O O . ALA A 1 236 ? 26.397 -5.844 -22.888 1.00 84.56 236 ALA A O 1
ATOM 1825 N N . LEU A 1 237 ? 25.338 -4.166 -21.805 1.00 86.44 237 LEU A N 1
ATOM 1826 C CA . LEU A 1 237 ? 24.699 -3.610 -23.000 1.00 86.44 237 LEU A CA 1
ATOM 1827 C C . LEU A 1 237 ? 25.767 -3.082 -23.975 1.00 86.44 237 LEU A C 1
ATOM 1829 O O . LEU A 1 237 ? 26.691 -2.387 -23.541 1.00 86.44 237 LEU A O 1
ATOM 1833 N N . PRO A 1 238 ? 25.648 -3.350 -25.288 1.00 88.00 238 PRO A N 1
ATOM 1834 C CA . PRO A 1 238 ? 26.600 -2.878 -26.289 1.00 88.00 238 PRO A CA 1
ATOM 1835 C C . PRO A 1 238 ? 26.351 -1.399 -26.642 1.00 88.00 238 PRO A C 1
ATOM 1837 O O . PRO A 1 238 ? 26.129 -1.065 -27.799 1.00 88.00 238 PRO A O 1
ATOM 1840 N N . VAL A 1 239 ? 26.385 -0.497 -25.654 1.00 85.44 239 VAL A N 1
ATOM 1841 C CA . VAL A 1 239 ? 26.056 0.938 -25.818 1.00 85.44 239 VAL A CA 1
ATOM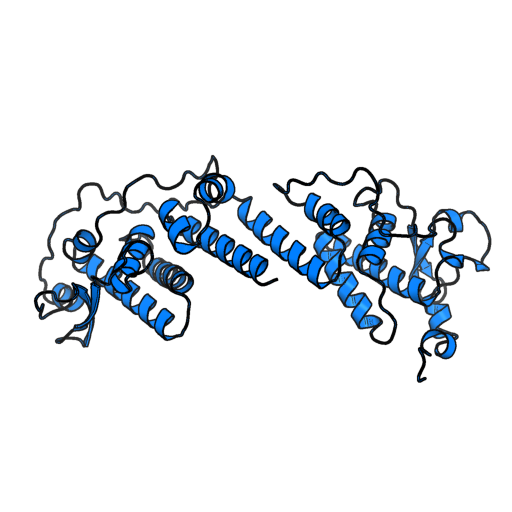 1842 C C . VAL A 1 239 ? 26.940 1.656 -26.846 1.00 85.44 239 VAL A C 1
ATOM 1844 O O . VAL A 1 239 ? 26.475 2.562 -27.527 1.00 85.44 239 VAL A O 1
ATOM 1847 N N . GLN A 1 240 ? 28.188 1.203 -27.010 1.00 84.06 240 GLN A N 1
ATOM 1848 C CA . GLN A 1 240 ? 29.155 1.750 -27.975 1.00 84.06 240 GLN A CA 1
ATOM 1849 C C . GLN A 1 240 ? 28.858 1.372 -29.430 1.00 84.06 240 GLN A C 1
ATOM 1851 O O . GLN A 1 240 ? 29.419 1.954 -30.347 1.00 84.06 240 GLN A O 1
ATOM 1856 N N . ARG A 1 241 ? 28.038 0.340 -29.637 1.00 85.62 241 ARG A N 1
ATOM 1857 C CA . ARG A 1 241 ? 27.633 -0.165 -30.951 1.00 85.62 241 ARG A CA 1
ATOM 1858 C C . ARG A 1 241 ? 26.147 -0.489 -30.900 1.00 85.62 241 ARG A C 1
ATOM 1860 O O . ARG A 1 241 ? 25.739 -1.582 -31.282 1.00 85.62 241 ARG A O 1
ATOM 1867 N N . TRP A 1 242 ? 25.343 0.410 -30.334 1.00 87.94 242 TRP A N 1
ATOM 1868 C CA . TRP A 1 242 ? 23.939 0.139 -30.015 1.00 87.94 242 TRP A CA 1
ATOM 1869 C C . TRP A 1 242 ? 23.163 -0.296 -31.256 1.00 87.94 242 TRP A C 1
ATOM 1871 O O . TRP A 1 242 ? 22.378 -1.245 -31.235 1.00 87.94 242 TRP A O 1
ATOM 1881 N N . SER A 1 243 ? 23.435 0.378 -32.367 1.00 81.00 243 SER A N 1
ATOM 1882 C CA . SER A 1 243 ? 22.658 0.224 -33.585 1.00 81.00 243 SER A CA 1
ATOM 1883 C C . SER A 1 243 ? 22.937 -1.071 -34.349 1.00 81.00 243 SER A C 1
ATOM 1885 O O . SER A 1 243 ? 22.038 -1.571 -35.027 1.00 81.00 243 SER A O 1
ATOM 1887 N N . SER A 1 244 ? 24.147 -1.627 -34.222 1.00 82.50 244 SER A N 1
ATOM 1888 C CA . SER A 1 244 ? 24.553 -2.897 -34.843 1.00 82.50 244 SER A CA 1
ATOM 1889 C C . SER A 1 244 ? 24.595 -4.073 -33.861 1.00 82.50 244 SER A C 1
ATOM 1891 O O . SER A 1 244 ? 24.445 -5.222 -34.266 1.00 82.50 244 SER A O 1
ATOM 1893 N N . GLY A 1 245 ? 24.779 -3.803 -32.569 1.00 83.81 245 GLY A N 1
ATOM 1894 C CA . GLY A 1 245 ? 24.909 -4.801 -31.508 1.00 83.81 245 GLY A CA 1
ATOM 1895 C C . GLY A 1 245 ? 23.588 -5.233 -30.871 1.00 83.81 245 GLY A C 1
ATOM 1896 O O . GLY A 1 245 ? 23.574 -6.223 -30.141 1.00 83.81 245 GLY A O 1
ATOM 1897 N N . VAL A 1 246 ? 22.484 -4.523 -31.129 1.00 87.56 246 VAL A N 1
ATOM 1898 C CA . VAL A 1 246 ? 21.147 -4.849 -30.607 1.00 87.56 246 VAL A CA 1
ATOM 1899 C C . VAL A 1 246 ? 20.186 -5.127 -31.761 1.00 87.56 246 VAL A C 1
ATOM 1901 O O . VAL A 1 246 ? 20.130 -4.383 -32.740 1.00 87.56 246 VAL A O 1
ATOM 1904 N N . ARG A 1 247 ? 19.391 -6.195 -31.640 1.00 89.56 247 ARG A N 1
ATOM 1905 C CA . ARG A 1 247 ? 18.403 -6.584 -32.659 1.00 89.56 247 ARG A CA 1
ATOM 1906 C C . ARG A 1 247 ? 17.340 -5.499 -32.840 1.00 89.56 247 ARG A C 1
ATOM 1908 O O . ARG A 1 247 ? 16.916 -4.879 -31.869 1.00 89.56 247 ARG A O 1
ATOM 1915 N N . THR A 1 248 ? 16.843 -5.330 -34.064 1.00 89.81 248 THR A N 1
ATOM 1916 C CA . THR A 1 248 ? 15.856 -4.297 -34.429 1.00 89.81 248 THR A CA 1
ATOM 1917 C C . THR A 1 248 ? 14.611 -4.294 -33.537 1.00 89.81 248 THR A C 1
ATOM 1919 O O . THR A 1 248 ? 14.219 -3.235 -33.049 1.00 89.81 248 THR A O 1
ATOM 1922 N N . LEU A 1 249 ? 14.028 -5.465 -33.257 1.00 89.94 249 LEU A N 1
ATOM 1923 C CA . LEU A 1 249 ? 12.855 -5.584 -32.383 1.00 89.94 249 LEU A CA 1
ATOM 1924 C C . LEU A 1 249 ? 13.145 -5.108 -30.951 1.00 89.94 249 LEU A C 1
ATOM 1926 O O . LEU A 1 249 ? 12.392 -4.312 -30.400 1.00 89.94 249 LEU A O 1
ATOM 1930 N N . GLN A 1 250 ? 14.280 -5.516 -30.381 1.00 90.94 250 GLN A N 1
ATOM 1931 C CA . GLN A 1 250 ? 14.705 -5.068 -29.052 1.00 90.94 250 GLN A CA 1
ATOM 1932 C C . GLN A 1 250 ? 15.010 -3.569 -29.033 1.00 90.94 250 GLN A C 1
ATOM 1934 O O . GLN A 1 250 ? 14.637 -2.878 -28.090 1.00 90.94 250 GLN A O 1
ATOM 1939 N N . ARG A 1 251 ? 15.624 -3.033 -30.095 1.00 92.88 251 ARG A N 1
ATOM 1940 C CA . ARG A 1 251 ? 15.829 -1.586 -30.244 1.00 92.88 251 ARG A CA 1
ATOM 1941 C C . ARG A 1 251 ? 14.498 -0.836 -30.224 1.00 92.88 251 ARG A C 1
ATOM 1943 O O . ARG A 1 251 ? 14.433 0.202 -29.574 1.00 92.88 251 ARG A O 1
ATOM 1950 N N . ALA A 1 252 ? 13.448 -1.345 -30.872 1.00 92.94 252 ALA A N 1
ATOM 1951 C CA . ALA A 1 252 ? 12.108 -0.755 -30.814 1.00 92.94 252 ALA A CA 1
ATOM 1952 C C . ALA A 1 252 ? 11.490 -0.849 -29.409 1.00 92.94 252 ALA A C 1
ATOM 1954 O O . ALA A 1 252 ? 11.022 0.159 -28.888 1.00 92.94 252 ALA A O 1
ATOM 1955 N N . GLN A 1 253 ? 11.551 -2.019 -28.766 1.00 94.25 253 GLN A N 1
ATOM 1956 C CA . GLN A 1 253 ? 11.046 -2.223 -27.402 1.00 94.25 253 GLN A CA 1
ATOM 1957 C C . GLN A 1 253 ? 11.714 -1.268 -26.401 1.00 94.25 253 GLN A C 1
ATOM 1959 O O . GLN A 1 253 ? 11.034 -0.549 -25.673 1.00 94.25 253 GLN A O 1
ATOM 1964 N N . PHE A 1 254 ? 13.047 -1.199 -26.402 1.00 95.88 254 PHE A N 1
ATOM 1965 C CA . PHE A 1 254 ? 13.804 -0.301 -25.529 1.00 95.88 254 PHE A CA 1
ATOM 1966 C C . PHE A 1 254 ? 13.562 1.173 -25.852 1.00 95.88 254 PHE A C 1
ATOM 1968 O O . PHE A 1 254 ? 13.492 1.995 -24.941 1.00 95.88 254 PHE A O 1
ATOM 1975 N N . SER A 1 255 ? 13.393 1.507 -27.133 1.00 95.75 255 SER A N 1
ATOM 1976 C CA . SER A 1 255 ? 13.029 2.861 -27.550 1.00 95.75 255 SER A CA 1
ATOM 1977 C C . SER A 1 255 ? 11.681 3.278 -26.983 1.00 95.75 255 SER A C 1
ATOM 1979 O O . SER A 1 255 ? 11.571 4.373 -26.443 1.00 95.75 255 SER A O 1
ATOM 1981 N N . LEU A 1 256 ? 10.680 2.397 -27.040 1.00 95.81 256 LEU A N 1
ATOM 1982 C CA . LEU A 1 256 ? 9.367 2.666 -26.470 1.00 95.81 256 LEU A CA 1
ATOM 1983 C C . LEU A 1 256 ? 9.459 2.882 -24.956 1.00 95.81 256 LEU A C 1
ATOM 1985 O O . LEU A 1 256 ? 8.919 3.863 -24.452 1.00 95.81 256 LEU A O 1
ATOM 1989 N N . VAL A 1 257 ? 10.190 2.016 -24.245 1.00 97.06 257 VAL A N 1
ATOM 1990 C CA . VAL A 1 257 ? 10.421 2.162 -22.798 1.00 97.06 257 VAL A CA 1
ATOM 1991 C C . VAL A 1 257 ? 11.046 3.520 -22.477 1.00 97.06 257 VAL A C 1
ATOM 1993 O O . VAL A 1 257 ? 10.528 4.238 -21.626 1.00 97.06 257 VAL A O 1
ATOM 1996 N N . ALA A 1 258 ? 12.117 3.907 -23.173 1.00 97.00 258 ALA A N 1
ATOM 1997 C CA . ALA A 1 258 ? 12.801 5.173 -22.927 1.00 97.00 258 ALA A CA 1
ATOM 1998 C C . ALA A 1 258 ? 11.914 6.394 -23.223 1.00 97.00 258 ALA A C 1
ATOM 2000 O O . ALA A 1 258 ? 11.885 7.331 -22.426 1.00 97.00 258 ALA A O 1
ATOM 2001 N N . VAL A 1 259 ? 11.158 6.374 -24.328 1.00 97.19 259 VAL A N 1
ATOM 2002 C CA . VAL A 1 259 ? 10.231 7.460 -24.694 1.00 97.19 259 VAL A CA 1
ATOM 2003 C C . VAL A 1 259 ? 9.140 7.621 -23.644 1.00 97.19 259 VAL A C 1
ATOM 2005 O O . VAL A 1 259 ? 8.894 8.728 -23.166 1.00 97.19 259 VAL A O 1
ATOM 2008 N N . LEU A 1 260 ? 8.493 6.519 -23.261 1.00 96.88 260 LEU A N 1
ATOM 2009 C CA . LEU A 1 260 ? 7.457 6.545 -22.236 1.00 96.88 260 LEU A CA 1
ATOM 2010 C C . LEU A 1 260 ? 8.036 7.014 -20.896 1.00 96.88 260 LEU A C 1
ATOM 2012 O O . LEU A 1 260 ? 7.393 7.783 -20.190 1.00 96.88 260 LEU A O 1
ATOM 2016 N N . PHE A 1 261 ? 9.263 6.611 -20.561 1.00 97.44 261 PHE A N 1
ATOM 2017 C CA . PHE A 1 261 ? 9.879 6.946 -19.284 1.00 97.44 261 PHE A CA 1
ATOM 2018 C C . PHE A 1 261 ? 10.180 8.438 -19.209 1.00 97.44 261 PHE A C 1
ATOM 2020 O O . PHE A 1 261 ? 9.828 9.086 -18.223 1.00 97.44 261 PHE A O 1
ATOM 2027 N N . GLN A 1 262 ? 10.773 8.997 -20.268 1.00 96.25 262 GLN A N 1
ATOM 2028 C CA . GLN A 1 262 ? 11.010 10.433 -20.364 1.00 96.25 262 GLN A CA 1
ATOM 2029 C C . GLN A 1 262 ? 9.687 11.198 -20.274 1.00 96.25 262 GLN A C 1
ATOM 2031 O O . GLN A 1 262 ? 9.586 12.153 -19.516 1.00 96.25 262 GLN A O 1
ATOM 2036 N N . ARG A 1 263 ? 8.636 10.733 -20.960 1.00 96.31 263 ARG A N 1
ATOM 2037 C CA . ARG A 1 263 ? 7.316 11.371 -20.908 1.00 96.31 263 ARG A CA 1
ATOM 2038 C C . ARG A 1 263 ? 6.714 11.374 -19.499 1.00 96.31 263 ARG A C 1
ATOM 2040 O O . ARG A 1 263 ? 6.228 12.410 -19.059 1.00 96.31 263 ARG A O 1
ATOM 2047 N N . LEU A 1 264 ? 6.731 10.237 -18.800 1.00 97.06 264 LEU A N 1
ATOM 2048 C CA . LEU A 1 264 ? 6.162 10.128 -17.451 1.00 97.06 264 LEU A CA 1
ATOM 2049 C C . LEU A 1 264 ? 6.958 10.961 -16.439 1.00 97.06 264 LEU A C 1
ATOM 2051 O O . LEU A 1 264 ? 6.367 11.668 -15.627 1.00 97.06 264 LEU A O 1
ATOM 2055 N N . THR A 1 265 ? 8.289 10.926 -16.521 1.00 96.25 265 THR A N 1
ATOM 2056 C CA . THR A 1 265 ? 9.154 11.696 -15.614 1.00 96.25 265 THR A CA 1
ATOM 2057 C C . THR A 1 265 ? 9.082 13.199 -15.873 1.00 96.25 265 THR A C 1
ATOM 2059 O O . THR A 1 265 ? 9.024 13.969 -14.918 1.00 96.25 265 THR A O 1
ATOM 2062 N N . SER A 1 266 ? 8.981 13.639 -17.133 1.00 94.81 266 SER A N 1
ATOM 2063 C CA . SER A 1 266 ? 8.678 15.039 -17.467 1.00 94.81 266 SER A CA 1
ATOM 2064 C C . SER A 1 266 ? 7.293 15.478 -16.981 1.00 94.81 266 SER A C 1
ATOM 2066 O O . SER A 1 266 ? 7.095 16.655 -16.706 1.00 94.81 266 SER A O 1
ATOM 2068 N N . GLY A 1 267 ? 6.350 14.543 -16.835 1.00 94.81 267 GLY A N 1
ATOM 2069 C CA . GLY A 1 267 ? 5.042 14.774 -16.216 1.00 94.81 267 GLY A CA 1
ATOM 2070 C C . GLY A 1 267 ? 5.044 14.764 -14.682 1.00 94.81 267 GLY A C 1
ATOM 2071 O O . GLY A 1 267 ? 3.971 14.804 -14.089 1.00 94.81 267 GLY A O 1
ATOM 2072 N N . GLY A 1 268 ? 6.210 14.677 -14.032 1.00 93.56 268 GLY A N 1
ATOM 2073 C CA . GLY A 1 268 ? 6.340 14.703 -12.570 1.00 93.56 268 GLY A CA 1
ATOM 2074 C C . GLY A 1 268 ? 6.176 13.348 -11.874 1.00 93.56 268 GLY A C 1
ATOM 2075 O O . GLY A 1 268 ? 6.192 13.289 -10.647 1.00 93.56 268 GLY A O 1
ATOM 2076 N N . ILE A 1 269 ? 6.043 12.245 -12.617 1.00 93.81 269 ILE A N 1
ATOM 2077 C CA . ILE A 1 269 ? 5.967 10.905 -12.021 1.00 93.81 269 ILE A CA 1
ATOM 2078 C C . ILE A 1 269 ? 7.364 10.469 -11.562 1.00 93.81 269 ILE A C 1
ATOM 2080 O O . ILE A 1 269 ? 8.337 10.565 -12.314 1.00 93.81 269 ILE A O 1
ATOM 2084 N N . GLY A 1 270 ? 7.455 9.947 -10.333 1.00 91.62 270 GLY A N 1
ATOM 2085 C CA . GLY A 1 270 ? 8.691 9.404 -9.762 1.00 91.62 270 GLY A CA 1
ATOM 2086 C C . GLY A 1 270 ? 9.341 8.338 -10.652 1.00 91.62 270 GLY A C 1
ATOM 2087 O O . GLY A 1 270 ? 8.659 7.559 -11.319 1.00 91.62 270 GLY A O 1
ATOM 2088 N N . ALA A 1 271 ? 10.676 8.306 -10.692 1.00 92.75 271 ALA A N 1
ATOM 2089 C CA . ALA A 1 271 ? 11.433 7.466 -11.627 1.00 92.75 271 ALA A CA 1
ATOM 2090 C C . ALA A 1 271 ? 11.180 5.956 -11.443 1.00 92.75 271 ALA A C 1
ATOM 2092 O O . ALA A 1 271 ? 11.130 5.202 -12.411 1.00 92.75 271 ALA A O 1
ATOM 2093 N N . ASP A 1 272 ? 10.999 5.505 -10.211 1.00 92.31 272 ASP A N 1
ATOM 2094 C CA . ASP A 1 272 ? 10.633 4.133 -9.867 1.00 92.31 272 ASP A CA 1
ATOM 2095 C C . ASP A 1 272 ? 9.257 3.749 -10.441 1.00 92.31 272 ASP A C 1
ATOM 2097 O O . ASP A 1 272 ? 9.134 2.759 -11.170 1.00 92.31 272 ASP A O 1
ATOM 2101 N N . ARG A 1 273 ? 8.239 4.588 -10.208 1.00 94.25 273 ARG A N 1
ATOM 2102 C CA . ARG A 1 273 ? 6.876 4.398 -10.722 1.00 94.25 273 ARG A CA 1
ATOM 2103 C C . ARG A 1 273 ? 6.821 4.496 -12.246 1.00 94.25 273 ARG A C 1
ATOM 2105 O O . ARG A 1 273 ? 6.164 3.676 -12.888 1.00 94.25 273 ARG A O 1
ATOM 2112 N N . ALA A 1 274 ? 7.560 5.434 -12.834 1.00 96.19 274 ALA A N 1
ATOM 2113 C CA . ALA A 1 274 ? 7.679 5.576 -14.280 1.00 96.19 274 ALA A CA 1
ATOM 2114 C C . ALA A 1 274 ? 8.286 4.317 -14.921 1.00 96.19 274 ALA A C 1
ATOM 2116 O O . ALA A 1 274 ? 7.751 3.811 -15.908 1.00 96.19 274 ALA A O 1
ATOM 2117 N N . LEU A 1 275 ? 9.360 3.755 -14.356 1.00 96.19 275 LEU A N 1
ATOM 2118 C CA . LEU A 1 275 ? 9.977 2.536 -14.887 1.00 96.19 275 LEU A CA 1
ATOM 2119 C C . LEU A 1 275 ? 9.019 1.333 -14.831 1.00 96.19 275 LEU A C 1
ATOM 2121 O O . LEU A 1 275 ? 8.887 0.605 -15.813 1.00 96.19 275 LEU A O 1
ATOM 2125 N N . ILE A 1 276 ? 8.310 1.151 -13.717 1.00 96.06 276 ILE A N 1
ATOM 2126 C CA . ILE A 1 276 ? 7.306 0.086 -13.568 1.00 96.06 276 ILE A CA 1
ATOM 2127 C C . ILE A 1 276 ? 6.193 0.224 -14.617 1.00 96.06 276 ILE A C 1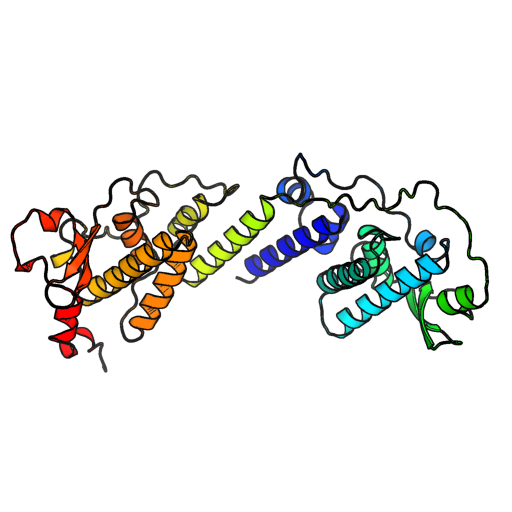
ATOM 2129 O O . ILE A 1 276 ? 5.871 -0.742 -15.316 1.00 96.06 276 ILE A O 1
ATOM 2133 N N . ALA A 1 277 ? 5.625 1.424 -14.757 1.00 96.25 277 ALA A N 1
ATOM 2134 C CA . ALA A 1 277 ? 4.538 1.690 -15.695 1.00 96.25 277 ALA A CA 1
ATOM 2135 C C . ALA A 1 277 ? 4.975 1.478 -17.153 1.00 96.25 277 ALA A C 1
ATOM 2137 O O . ALA A 1 277 ? 4.295 0.794 -17.919 1.00 96.25 277 ALA A O 1
ATOM 2138 N N . THR A 1 278 ? 6.144 2.004 -17.525 1.00 96.00 278 THR A N 1
ATOM 2139 C CA . THR A 1 278 ? 6.688 1.857 -18.882 1.00 96.00 278 THR A CA 1
ATOM 2140 C C . THR A 1 278 ? 7.006 0.418 -19.246 1.00 96.00 278 THR A C 1
ATOM 2142 O O . THR A 1 278 ? 6.731 0.009 -20.373 1.00 96.00 278 THR A O 1
ATOM 2145 N N . TYR A 1 279 ? 7.536 -0.370 -18.308 1.00 96.06 279 TYR A N 1
ATOM 2146 C CA . TYR A 1 279 ? 7.790 -1.789 -18.525 1.00 96.06 279 TYR A CA 1
ATOM 2147 C C . TYR A 1 279 ? 6.502 -2.550 -18.850 1.00 96.06 279 TYR A C 1
ATOM 2149 O O . TYR A 1 279 ? 6.460 -3.288 -19.835 1.00 96.06 279 TYR A O 1
ATOM 2157 N N . ARG A 1 280 ? 5.437 -2.339 -18.063 1.00 94.69 280 ARG A N 1
ATOM 2158 C CA . ARG A 1 280 ? 4.129 -2.963 -18.317 1.00 94.69 280 ARG A CA 1
ATOM 2159 C C . ARG A 1 280 ? 3.578 -2.564 -19.677 1.00 94.69 280 ARG A C 1
ATOM 2161 O O . ARG A 1 280 ? 3.264 -3.433 -20.481 1.00 94.69 280 ARG A O 1
ATOM 2168 N N . GLN A 1 281 ? 3.560 -1.266 -19.965 1.00 93.12 281 GLN A N 1
ATOM 2169 C CA . GLN A 1 281 ? 3.041 -0.760 -21.231 1.00 93.12 281 GLN A CA 1
ATOM 2170 C C . GLN A 1 281 ? 3.834 -1.286 -22.435 1.00 93.12 281 GLN A C 1
ATOM 2172 O O . GLN A 1 281 ? 3.243 -1.650 -23.448 1.00 93.12 281 GLN A O 1
ATOM 2177 N N . ALA A 1 282 ? 5.164 -1.365 -22.338 1.00 90.88 282 ALA A N 1
ATOM 2178 C CA . ALA A 1 282 ? 5.990 -1.921 -23.403 1.00 90.88 282 ALA A CA 1
ATOM 2179 C C . ALA A 1 282 ? 5.755 -3.426 -23.585 1.00 90.88 282 ALA A C 1
ATOM 2181 O O . ALA A 1 282 ? 5.676 -3.900 -24.717 1.00 90.88 282 ALA A O 1
ATOM 2182 N N . ARG A 1 283 ? 5.603 -4.179 -22.490 1.00 91.06 283 ARG A N 1
ATOM 2183 C CA . ARG A 1 283 ? 5.258 -5.603 -22.546 1.00 91.06 283 ARG A CA 1
ATOM 2184 C C . ARG A 1 283 ? 3.908 -5.822 -23.228 1.00 91.06 283 ARG A C 1
ATOM 2186 O O . ARG A 1 283 ? 3.802 -6.700 -24.075 1.00 91.06 283 ARG A O 1
ATOM 2193 N N . ASP A 1 284 ? 2.916 -4.997 -22.913 1.00 90.94 284 ASP A N 1
ATOM 2194 C CA . ASP A 1 284 ? 1.574 -5.107 -23.485 1.00 90.94 284 ASP A CA 1
ATOM 2195 C C . ASP A 1 284 ? 1.553 -4.698 -24.968 1.00 90.94 284 ASP A C 1
ATOM 2197 O O . ASP A 1 284 ? 0.939 -5.374 -25.797 1.00 90.94 284 ASP A O 1
ATOM 2201 N N . ALA A 1 285 ? 2.289 -3.641 -25.333 1.00 88.38 285 ALA A N 1
ATOM 2202 C CA . ALA A 1 285 ? 2.440 -3.195 -26.720 1.00 88.38 285 ALA A CA 1
ATOM 2203 C C . ALA A 1 285 ? 3.120 -4.251 -27.611 1.00 88.38 285 ALA A C 1
ATOM 2205 O O . ALA A 1 285 ? 2.794 -4.374 -28.790 1.00 88.38 285 ALA A O 1
ATOM 2206 N N . PHE A 1 286 ? 4.037 -5.038 -27.044 1.00 85.50 286 PHE A N 1
ATOM 2207 C CA . PHE A 1 286 ? 4.769 -6.100 -27.732 1.00 85.50 286 PHE A CA 1
ATOM 2208 C C . PHE A 1 286 ? 4.374 -7.501 -27.240 1.00 85.50 286 PHE A C 1
ATOM 2210 O O . PHE A 1 286 ? 5.218 -8.393 -27.212 1.00 85.50 286 PHE A O 1
ATOM 2217 N N . ARG A 1 287 ? 3.098 -7.724 -26.886 1.00 85.50 287 ARG A N 1
ATOM 2218 C CA . ARG A 1 287 ? 2.626 -8.981 -26.264 1.00 85.50 287 ARG A CA 1
ATOM 2219 C C . ARG A 1 287 ? 2.926 -10.264 -27.050 1.00 85.50 287 ARG A C 1
ATOM 2221 O O . ARG A 1 287 ? 3.030 -11.330 -26.459 1.00 85.50 287 ARG A O 1
ATOM 2228 N N . HIS A 1 288 ? 3.051 -10.156 -28.373 1.00 83.31 288 HIS A N 1
ATOM 2229 C CA . HIS A 1 288 ? 3.318 -11.282 -29.281 1.00 83.31 288 HIS A CA 1
ATOM 2230 C C . HIS A 1 288 ? 4.812 -11.530 -29.520 1.00 83.31 288 HIS A C 1
ATOM 2232 O O . HIS A 1 288 ? 5.189 -12.459 -30.226 1.00 83.31 288 HIS A O 1
ATOM 2238 N N . ALA A 1 289 ? 5.674 -10.688 -28.954 1.00 82.62 289 ALA A N 1
ATOM 2239 C CA . ALA A 1 289 ? 7.117 -10.820 -29.019 1.00 82.62 289 ALA A CA 1
ATOM 2240 C C . ALA A 1 289 ? 7.676 -11.189 -27.644 1.00 82.62 289 ALA A C 1
ATOM 2242 O O . ALA A 1 289 ? 7.106 -10.851 -26.607 1.00 82.62 289 ALA A O 1
ATOM 2243 N N . ALA A 1 290 ? 8.849 -11.825 -27.625 1.00 84.06 290 ALA A N 1
ATOM 2244 C CA . ALA A 1 290 ? 9.582 -12.019 -26.381 1.00 84.06 290 ALA A CA 1
ATOM 2245 C C . ALA A 1 290 ? 9.852 -10.652 -25.728 1.00 84.06 290 ALA A C 1
ATOM 2247 O O . ALA A 1 290 ? 10.531 -9.794 -26.305 1.00 84.06 290 ALA A O 1
ATOM 2248 N N . ALA A 1 291 ? 9.285 -10.443 -24.540 1.00 84.25 291 ALA A N 1
ATOM 2249 C CA . ALA A 1 291 ? 9.447 -9.201 -23.805 1.00 84.25 291 ALA A CA 1
ATOM 2250 C C . ALA A 1 291 ? 10.895 -9.063 -23.305 1.00 84.25 291 ALA A C 1
ATOM 2252 O O . ALA A 1 291 ? 11.500 -10.056 -22.882 1.00 84.25 291 ALA A O 1
ATOM 2253 N N . PRO A 1 292 ? 11.473 -7.850 -23.318 1.00 89.75 292 PRO A N 1
ATOM 2254 C CA . PRO A 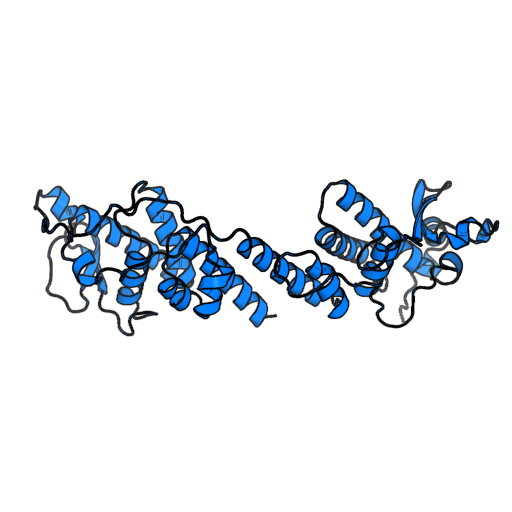1 292 ? 12.724 -7.619 -22.615 1.00 89.75 292 PRO A CA 1
ATOM 2255 C C . PRO A 1 292 ? 12.507 -7.868 -21.118 1.00 89.75 292 PRO A C 1
ATOM 2257 O O . PRO A 1 292 ? 11.440 -7.578 -20.592 1.00 89.75 292 PRO A O 1
ATOM 2260 N N . SER A 1 293 ? 13.513 -8.386 -20.415 1.00 93.00 293 SER A N 1
ATOM 2261 C CA . SER A 1 293 ? 13.455 -8.520 -18.954 1.00 93.00 293 SER A CA 1
ATOM 2262 C C . SER A 1 293 ? 13.444 -7.148 -18.276 1.00 93.00 293 SER A C 1
ATOM 2264 O O . SER A 1 293 ? 14.111 -6.228 -18.763 1.00 93.00 293 SER A O 1
ATOM 2266 N N . PHE A 1 294 ? 12.815 -7.041 -17.102 1.00 95.06 294 PHE A N 1
ATOM 2267 C CA . PHE A 1 294 ? 12.789 -5.803 -16.315 1.00 95.06 294 PHE A CA 1
ATOM 2268 C C . PHE A 1 294 ? 14.192 -5.212 -16.093 1.00 95.06 294 PHE A C 1
ATOM 2270 O O . PHE A 1 294 ? 14.411 -4.032 -16.355 1.00 95.06 294 PHE A O 1
ATOM 2277 N N . ASP A 1 295 ? 15.172 -6.043 -15.722 1.00 94.56 295 ASP A N 1
ATOM 2278 C CA . ASP A 1 295 ? 16.553 -5.604 -15.467 1.00 94.56 295 ASP A CA 1
ATOM 2279 C C . ASP A 1 295 ? 17.215 -4.949 -16.691 1.00 94.56 295 ASP A C 1
ATOM 2281 O O . ASP A 1 295 ? 18.017 -4.027 -16.560 1.00 94.56 295 ASP A O 1
ATOM 2285 N N . ARG A 1 296 ? 16.849 -5.380 -17.905 1.00 93.75 296 ARG A N 1
ATOM 2286 C CA . ARG A 1 296 ? 17.361 -4.784 -19.148 1.00 93.75 296 ARG A CA 1
ATOM 2287 C C . ARG A 1 296 ? 16.723 -3.442 -19.437 1.00 93.75 296 ARG A C 1
ATOM 2289 O O . ARG A 1 296 ? 17.420 -2.525 -19.859 1.00 93.75 296 ARG A O 1
ATOM 2296 N N . CYS A 1 297 ? 15.425 -3.315 -19.182 1.00 95.00 297 CYS A N 1
ATOM 2297 C CA . CYS A 1 297 ? 14.746 -2.028 -19.253 1.00 95.00 297 CYS A CA 1
ATOM 2298 C C . CYS A 1 297 ? 15.325 -1.047 -18.226 1.00 95.00 297 CYS A C 1
ATOM 2300 O O . CYS A 1 297 ? 15.597 0.096 -18.582 1.00 95.00 297 CYS A O 1
ATOM 2302 N N . PHE A 1 298 ? 15.604 -1.508 -17.002 1.00 95.12 298 PHE A N 1
ATOM 2303 C CA . PHE A 1 298 ? 16.316 -0.734 -15.986 1.00 95.12 298 PHE A CA 1
ATOM 2304 C C . PHE A 1 298 ? 17.683 -0.259 -16.495 1.00 95.12 298 PHE A C 1
ATOM 2306 O O . PHE A 1 298 ? 17.930 0.940 -16.498 1.00 95.12 298 PHE A O 1
ATOM 2313 N N . GLU A 1 299 ? 18.543 -1.157 -16.995 1.00 93.81 299 GLU A N 1
ATOM 2314 C CA . GLU A 1 299 ? 19.869 -0.784 -17.513 1.00 93.81 299 GLU A CA 1
ATOM 2315 C C . GLU A 1 299 ? 19.789 0.260 -18.638 1.00 93.81 299 GLU A C 1
ATOM 2317 O O . GLU A 1 299 ? 20.570 1.212 -18.648 1.00 93.81 299 GLU A O 1
ATOM 2322 N N . VAL A 1 300 ? 18.844 0.109 -19.574 1.00 94.81 300 VAL A N 1
ATOM 2323 C CA . VAL A 1 300 ? 18.627 1.080 -20.657 1.00 94.81 300 VAL A CA 1
ATOM 2324 C C . VAL A 1 300 ? 18.204 2.432 -20.099 1.00 94.81 300 VAL A C 1
ATOM 2326 O O . VAL A 1 300 ? 18.789 3.449 -20.463 1.00 94.81 300 VAL A O 1
ATOM 2329 N N . VAL A 1 301 ? 17.219 2.461 -19.202 1.00 95.44 301 VAL A N 1
ATOM 2330 C CA . VAL A 1 301 ? 16.726 3.711 -18.616 1.00 95.44 301 VAL A CA 1
ATOM 2331 C C . VAL A 1 301 ? 17.812 4.395 -17.787 1.00 95.44 301 VAL A C 1
ATOM 2333 O O . VAL A 1 301 ? 17.972 5.606 -17.914 1.00 95.44 301 VAL A O 1
ATOM 2336 N N . SER A 1 302 ? 18.625 3.652 -17.027 1.00 93.31 302 SER A N 1
ATOM 2337 C CA . SER A 1 302 ? 19.797 4.199 -16.326 1.00 93.31 302 SER A CA 1
ATOM 2338 C C . SER A 1 302 ? 20.733 4.943 -17.281 1.00 93.31 302 SER A C 1
ATOM 2340 O O . SER A 1 302 ? 21.202 6.034 -16.963 1.00 93.31 302 SER A O 1
ATOM 2342 N N . GLN A 1 303 ? 20.978 4.366 -18.464 1.00 92.81 303 GLN A N 1
ATOM 2343 C CA . GLN A 1 303 ? 21.881 4.906 -19.486 1.00 92.81 303 GLN A CA 1
ATOM 2344 C C . GLN A 1 303 ? 21.305 6.080 -20.280 1.00 92.81 303 GLN A C 1
ATOM 2346 O O . GLN A 1 303 ? 22.076 6.823 -20.883 1.00 92.81 303 GLN A O 1
ATOM 2351 N N . VAL A 1 304 ? 19.981 6.240 -20.295 1.00 94.06 304 VAL A N 1
ATOM 2352 C CA . VAL A 1 304 ? 19.290 7.363 -20.949 1.00 94.06 304 VAL A CA 1
ATOM 2353 C C . VAL A 1 304 ? 19.093 8.524 -19.981 1.00 94.06 304 VAL A C 1
ATOM 2355 O O . VAL A 1 304 ? 19.300 9.677 -20.338 1.00 94.06 304 VAL A O 1
ATOM 2358 N N . ALA A 1 305 ? 18.693 8.225 -18.747 1.00 92.25 305 ALA A N 1
ATOM 2359 C CA . ALA A 1 305 ? 18.298 9.226 -17.764 1.00 92.25 305 ALA A CA 1
ATOM 2360 C C . ALA A 1 305 ? 19.440 9.677 -16.841 1.00 92.25 305 ALA A C 1
ATOM 2362 O O . ALA A 1 305 ? 19.228 10.601 -16.059 1.00 92.25 305 ALA A O 1
ATOM 2363 N N . GLY A 1 306 ? 20.607 9.018 -16.879 1.00 90.56 306 GLY A N 1
ATOM 2364 C CA . GLY A 1 306 ? 21.714 9.301 -15.959 1.00 90.56 306 GLY A CA 1
ATOM 2365 C C . GLY A 1 306 ? 21.326 9.008 -14.509 1.00 90.56 306 GLY A C 1
ATOM 2366 O O . GLY A 1 306 ? 21.352 9.890 -13.653 1.00 90.56 306 GLY A O 1
ATOM 2367 N N . ARG A 1 307 ? 20.869 7.779 -14.238 1.00 89.12 307 ARG A N 1
ATOM 2368 C CA . ARG A 1 307 ? 20.344 7.374 -12.921 1.00 89.12 307 ARG A CA 1
ATOM 2369 C C . ARG A 1 307 ? 20.916 6.041 -12.455 1.00 89.12 307 ARG A C 1
ATOM 2371 O O . ARG A 1 307 ? 21.523 5.303 -13.226 1.00 89.12 307 ARG A O 1
ATOM 2378 N N . TRP A 1 308 ? 20.719 5.753 -11.166 1.00 89.50 308 TRP A N 1
ATOM 2379 C CA . TRP A 1 308 ? 21.068 4.480 -10.525 1.00 89.50 308 TRP A CA 1
ATOM 2380 C C . TRP A 1 308 ? 22.521 4.035 -10.782 1.00 89.50 308 TRP A C 1
ATOM 2382 O O . TRP A 1 308 ? 22.789 2.911 -11.212 1.00 89.50 308 TRP A O 1
ATOM 2392 N N . GLY A 1 309 ? 23.464 4.945 -10.516 1.00 83.88 309 GLY A N 1
ATOM 2393 C CA . GLY A 1 309 ? 24.903 4.708 -10.668 1.00 83.88 309 GLY A CA 1
ATOM 2394 C C . GLY A 1 309 ? 25.464 5.017 -12.062 1.00 83.88 309 GLY A C 1
ATOM 2395 O O . GLY A 1 309 ? 26.623 4.712 -12.334 1.00 83.88 309 GLY A O 1
ATOM 2396 N N . VAL A 1 310 ? 24.668 5.618 -12.951 1.00 87.25 310 VAL A N 1
ATOM 2397 C CA . VAL A 1 310 ? 25.139 6.210 -14.213 1.00 87.25 310 VAL A CA 1
ATOM 2398 C C . VAL A 1 310 ? 25.141 7.726 -14.070 1.00 87.25 310 VAL A C 1
ATOM 2400 O O . VAL A 1 310 ? 24.079 8.319 -13.931 1.00 87.25 310 VAL A O 1
ATOM 2403 N N . ALA A 1 311 ? 26.317 8.354 -14.109 1.00 82.56 311 ALA A N 1
ATOM 2404 C CA . ALA A 1 311 ? 26.433 9.814 -14.059 1.00 82.56 311 ALA A CA 1
ATOM 2405 C C . ALA A 1 311 ? 26.284 10.457 -15.447 1.00 82.56 311 ALA A C 1
ATOM 2407 O O . ALA A 1 311 ? 25.660 11.503 -15.590 1.00 82.56 311 ALA A O 1
ATOM 2408 N N . THR A 1 312 ? 26.841 9.819 -16.477 1.00 86.50 312 THR A N 1
ATOM 2409 C CA . THR A 1 312 ? 26.836 10.318 -17.853 1.00 86.50 312 THR A CA 1
ATOM 2410 C C . THR A 1 312 ? 25.965 9.424 -18.735 1.00 86.50 312 THR A C 1
ATOM 2412 O O . THR A 1 312 ? 26.272 8.238 -18.894 1.00 86.50 312 THR A O 1
ATOM 2415 N N . PRO A 1 313 ? 24.869 9.952 -19.311 1.00 90.12 313 PRO A N 1
ATOM 2416 C CA . PRO A 1 313 ? 24.071 9.210 -20.275 1.00 90.12 313 PRO A CA 1
ATOM 2417 C C . PRO A 1 313 ? 24.927 8.759 -21.462 1.00 90.12 313 PRO A C 1
ATOM 2419 O O . PRO A 1 313 ? 25.734 9.528 -21.978 1.00 90.12 313 PRO A O 1
ATOM 2422 N N . THR A 1 314 ? 24.753 7.514 -21.902 1.00 90.88 314 THR A N 1
ATOM 2423 C CA . THR A 1 314 ? 25.444 6.962 -23.087 1.00 90.88 314 THR A CA 1
ATOM 2424 C C . THR A 1 314 ? 24.486 6.628 -24.227 1.00 90.88 314 THR A C 1
ATOM 2426 O O . THR A 1 314 ? 24.914 6.433 -25.368 1.00 90.88 314 THR A O 1
ATOM 2429 N N . LEU A 1 315 ? 23.188 6.594 -23.924 1.00 92.06 315 LEU A N 1
ATOM 2430 C CA . LEU A 1 315 ? 22.099 6.436 -24.873 1.00 92.06 315 LEU A CA 1
ATOM 2431 C C . LEU A 1 315 ? 21.257 7.708 -24.868 1.00 92.06 315 LEU A C 1
ATOM 2433 O O . LEU A 1 315 ? 21.020 8.292 -23.814 1.00 92.06 315 LEU A O 1
ATOM 2437 N N . VAL A 1 316 ? 20.761 8.109 -26.033 1.00 92.56 316 VAL A N 1
ATOM 2438 C CA . VAL A 1 316 ? 19.845 9.247 -26.157 1.00 92.56 316 VAL A CA 1
ATOM 2439 C C . VAL A 1 316 ? 18.710 8.926 -27.114 1.00 92.56 316 VAL A C 1
ATOM 2441 O O . VAL A 1 316 ? 18.819 8.037 -27.962 1.00 92.56 316 VAL A O 1
ATOM 2444 N N . LEU A 1 317 ? 17.605 9.650 -26.965 1.00 92.88 317 LEU A N 1
ATOM 2445 C CA . LEU A 1 317 ? 16.484 9.588 -27.891 1.00 92.88 317 LEU A CA 1
ATOM 2446 C C . LEU A 1 317 ? 16.703 10.583 -29.029 1.00 92.88 317 LEU A C 1
ATOM 2448 O O . LEU A 1 317 ? 16.965 11.758 -28.788 1.00 92.88 317 LEU A O 1
ATOM 2452 N N . ALA A 1 318 ? 16.579 10.100 -30.261 1.00 91.06 318 ALA A N 1
ATOM 2453 C CA . ALA A 1 318 ? 16.631 10.912 -31.467 1.00 91.06 318 ALA A CA 1
ATOM 2454 C C . ALA A 1 318 ? 15.330 10.743 -32.268 1.00 91.06 318 ALA A C 1
ATOM 2456 O O . ALA A 1 318 ? 14.811 9.622 -32.344 1.00 91.06 318 ALA A O 1
ATOM 2457 N N . PRO A 1 319 ? 14.790 11.820 -32.864 1.00 92.62 319 PRO A N 1
ATOM 2458 C CA . PRO A 1 319 ? 13.648 11.717 -33.760 1.00 92.62 319 PRO A CA 1
ATOM 2459 C C . PRO A 1 319 ? 14.052 11.027 -35.069 1.00 92.62 319 PRO A C 1
ATOM 2461 O O . PRO A 1 319 ? 15.199 11.094 -35.508 1.00 92.62 319 PRO A O 1
ATOM 2464 N N . CYS A 1 320 ? 13.101 10.347 -35.703 1.00 90.75 320 CYS A N 1
ATOM 2465 C CA . CYS A 1 320 ? 13.271 9.826 -37.053 1.00 90.75 320 CYS A CA 1
ATOM 2466 C C . CYS A 1 320 ? 12.705 10.803 -38.082 1.00 90.75 320 CYS A C 1
ATOM 2468 O O . CYS A 1 320 ? 11.506 11.065 -38.066 1.00 90.75 320 CYS A O 1
ATOM 2470 N N . ASP A 1 321 ? 13.516 11.211 -39.057 1.00 88.31 321 ASP A N 1
ATOM 2471 C CA . ASP A 1 321 ? 13.086 12.129 -40.126 1.00 88.31 321 ASP A CA 1
ATOM 2472 C C . ASP A 1 321 ? 11.974 11.557 -41.022 1.00 88.31 321 ASP A C 1
ATOM 2474 O O . ASP A 1 321 ? 11.261 12.298 -41.690 1.00 88.31 321 ASP A O 1
ATOM 2478 N N . ARG A 1 322 ? 11.805 10.226 -41.052 1.00 89.25 322 ARG A N 1
ATOM 2479 C CA . ARG A 1 322 ? 10.826 9.557 -41.923 1.00 89.25 322 ARG A CA 1
ATOM 2480 C C . ARG A 1 322 ? 9.465 9.337 -41.273 1.00 89.25 322 ARG A C 1
ATOM 2482 O O . ARG A 1 322 ? 8.451 9.516 -41.934 1.00 89.25 322 ARG A O 1
ATOM 2489 N N . CYS A 1 323 ? 9.431 8.855 -40.031 1.00 91.44 323 CYS A N 1
ATOM 2490 C CA . CYS A 1 323 ? 8.175 8.527 -39.344 1.00 91.44 323 CYS A CA 1
ATOM 2491 C C . CYS A 1 323 ? 7.885 9.413 -38.128 1.00 91.44 323 CYS A C 1
ATOM 2493 O O . CYS A 1 323 ? 6.885 9.191 -37.454 1.00 91.44 323 CYS A O 1
ATOM 2495 N N . GLY A 1 324 ? 8.770 10.354 -37.791 1.00 89.81 324 GLY A N 1
ATOM 2496 C CA . GLY A 1 324 ? 8.646 11.230 -36.622 1.00 89.81 324 GLY A CA 1
ATOM 2497 C C . GLY A 1 324 ? 8.852 10.541 -35.269 1.00 89.81 324 GLY A C 1
ATOM 2498 O O . GLY A 1 324 ? 8.961 11.215 -34.251 1.00 89.81 324 GLY A O 1
ATOM 2499 N N . ALA A 1 325 ? 8.930 9.208 -35.220 1.00 92.75 325 ALA A N 1
ATOM 2500 C CA . ALA A 1 325 ? 9.065 8.477 -33.964 1.00 92.75 325 ALA A CA 1
ATOM 2501 C C . ALA A 1 325 ? 10.448 8.677 -33.328 1.00 92.75 325 ALA A C 1
ATOM 2503 O O . ALA A 1 325 ? 11.474 8.547 -34.001 1.00 92.75 325 ALA A O 1
ATOM 2504 N N . SER A 1 326 ? 10.473 8.898 -32.013 1.00 94.56 326 SER A N 1
ATOM 2505 C CA . SER A 1 326 ? 11.706 8.949 -31.223 1.00 94.56 326 SER A CA 1
ATOM 2506 C C . SER A 1 326 ? 12.230 7.547 -30.917 1.00 94.56 326 SER A C 1
ATOM 2508 O O . SER A 1 326 ? 11.479 6.674 -30.475 1.00 94.56 326 SER A O 1
ATOM 2510 N N . PHE A 1 327 ? 13.525 7.319 -31.131 1.00 93.75 327 PHE A N 1
ATOM 2511 C CA . PHE A 1 327 ? 14.169 6.030 -30.886 1.00 93.75 327 PHE A CA 1
ATOM 2512 C C . PHE A 1 327 ? 15.568 6.170 -30.284 1.00 93.75 327 PHE A C 1
ATOM 2514 O O . PHE A 1 327 ? 16.206 7.214 -30.389 1.00 93.75 327 PHE A O 1
ATOM 2521 N N . LEU A 1 328 ? 16.036 5.105 -29.632 1.00 93.31 328 LEU A N 1
ATOM 2522 C CA . LEU A 1 328 ? 17.327 5.083 -28.953 1.00 93.31 328 LEU A CA 1
ATOM 2523 C C . LEU A 1 328 ? 18.494 4.952 -29.925 1.00 93.31 328 LEU A C 1
ATOM 2525 O O . LEU A 1 328 ? 18.532 4.039 -30.760 1.00 93.31 328 LEU A O 1
ATOM 2529 N N . VAL A 1 329 ? 19.487 5.810 -29.712 1.00 90.19 329 VAL A N 1
ATOM 2530 C CA . VAL A 1 329 ? 20.793 5.796 -30.371 1.00 90.19 329 VAL A CA 1
ATOM 2531 C C . VAL A 1 329 ? 21.906 5.873 -29.325 1.00 90.19 329 VAL A C 1
ATOM 2533 O O . VAL A 1 329 ? 21.753 6.525 -28.291 1.00 90.19 329 VAL A O 1
ATOM 2536 N N . GLY A 1 330 ? 23.030 5.203 -29.581 1.00 89.31 330 GLY A N 1
ATOM 2537 C CA . GLY A 1 330 ? 24.233 5.366 -28.763 1.00 89.31 330 GLY A CA 1
ATOM 2538 C C . GLY A 1 330 ? 24.950 6.669 -29.106 1.00 89.31 330 GLY A C 1
ATOM 2539 O O . GLY A 1 330 ? 25.040 7.023 -30.279 1.00 89.31 330 GLY A O 1
ATOM 2540 N N . LEU A 1 331 ? 25.492 7.375 -28.111 1.00 85.69 331 LEU A N 1
ATOM 2541 C CA . LEU A 1 331 ? 26.248 8.613 -28.354 1.00 85.69 331 LEU A CA 1
ATOM 2542 C C . LEU A 1 331 ? 27.490 8.378 -29.228 1.00 85.69 331 LEU A C 1
ATOM 2544 O O . LEU A 1 331 ? 27.784 9.176 -30.112 1.00 85.69 331 LEU A O 1
ATOM 2548 N N . ALA A 1 332 ? 28.174 7.244 -29.061 1.00 80.00 332 ALA A N 1
ATOM 2549 C CA . ALA A 1 332 ? 29.312 6.873 -29.908 1.00 80.00 332 ALA A CA 1
ATOM 2550 C C . ALA A 1 332 ? 28.913 6.562 -31.366 1.00 80.00 332 ALA A C 1
ATOM 2552 O O . ALA A 1 332 ? 29.687 6.809 -32.294 1.00 80.00 332 ALA A O 1
ATOM 2553 N N . ASP A 1 333 ? 27.675 6.102 -31.586 1.00 73.94 333 ASP A N 1
ATOM 2554 C CA . ASP A 1 333 ? 27.118 5.908 -32.930 1.00 73.94 333 ASP A CA 1
ATOM 2555 C C . ASP A 1 333 ? 26.801 7.260 -33.611 1.00 73.94 333 ASP A C 1
ATOM 2557 O O . ASP A 1 333 ? 26.577 7.299 -34.821 1.00 73.94 333 ASP A O 1
ATOM 2561 N N . GLN A 1 334 ? 26.778 8.384 -32.876 1.00 66.75 334 GLN A N 1
ATOM 2562 C CA . GLN A 1 334 ? 26.507 9.698 -33.468 1.00 66.75 334 GLN A CA 1
ATOM 2563 C C . GLN A 1 334 ? 27.715 10.281 -34.210 1.00 66.75 334 GLN A C 1
ATOM 2565 O O . GLN A 1 334 ? 27.524 10.861 -35.276 1.00 66.75 334 GLN A O 1
ATOM 2570 N N . GLY A 1 335 ? 28.936 10.109 -33.693 1.00 58.66 335 GLY A N 1
ATOM 2571 C CA . GLY A 1 335 ? 30.159 10.654 -34.307 1.00 58.66 335 GLY A CA 1
ATOM 2572 C C . GLY A 1 335 ? 30.669 9.859 -35.516 1.00 58.66 335 GLY A C 1
ATOM 2573 O O . GLY A 1 335 ? 31.422 10.380 -36.333 1.00 58.66 335 GLY A O 1
ATOM 2574 N N . SER A 1 336 ? 30.232 8.607 -35.660 1.00 55.53 336 SER A N 1
ATOM 2575 C CA . SER A 1 336 ? 30.636 7.713 -36.748 1.00 55.53 336 SER A CA 1
ATOM 2576 C C . SER A 1 336 ? 29.684 7.901 -37.939 1.00 55.53 336 SER A C 1
ATOM 2578 O O . SER A 1 336 ? 28.581 7.362 -37.929 1.00 55.53 336 SER A O 1
ATOM 2580 N N . GLY A 1 337 ? 30.072 8.700 -38.940 1.00 47.75 337 GLY A N 1
ATOM 2581 C CA . GLY A 1 337 ? 29.252 9.198 -40.064 1.00 47.75 337 GLY A CA 1
ATOM 2582 C C . GLY A 1 337 ? 28.635 8.184 -41.051 1.00 47.75 337 GLY A C 1
ATOM 2583 O O . GLY A 1 337 ? 28.633 8.426 -42.253 1.00 47.75 337 GLY A O 1
ATOM 2584 N N . GLY A 1 338 ? 28.076 7.064 -40.593 1.00 51.38 338 GLY A N 1
ATOM 2585 C CA . GLY A 1 338 ? 27.335 6.118 -41.427 1.00 51.38 338 GLY A CA 1
ATOM 2586 C C . GLY A 1 338 ? 25.819 6.270 -41.280 1.00 51.38 338 GLY A C 1
ATOM 2587 O O . GLY A 1 338 ? 25.245 5.850 -40.276 1.00 51.38 338 GLY A O 1
ATOM 2588 N N . ALA A 1 339 ? 25.126 6.759 -42.314 1.00 52.47 339 ALA A N 1
ATOM 2589 C CA . ALA A 1 339 ? 23.654 6.772 -42.393 1.00 52.47 339 ALA A CA 1
ATOM 2590 C C . ALA A 1 339 ? 23.014 5.372 -42.193 1.00 52.47 339 ALA A C 1
ATOM 2592 O O . ALA A 1 339 ? 21.864 5.247 -41.769 1.00 52.47 339 ALA A O 1
ATOM 2593 N N . GLN A 1 340 ? 23.782 4.301 -42.432 1.00 50.28 340 GLN A N 1
ATOM 2594 C CA . GLN A 1 340 ? 23.398 2.907 -42.194 1.00 50.28 340 GLN A CA 1
ATOM 2595 C C . GLN A 1 340 ? 23.212 2.581 -40.694 1.00 50.28 340 GLN A C 1
ATOM 2597 O O . GLN A 1 340 ? 22.364 1.752 -40.356 1.00 50.28 340 GLN A O 1
ATOM 2602 N N . GLN A 1 341 ? 23.956 3.249 -39.799 1.00 57.00 341 GLN A N 1
ATOM 2603 C CA . GLN A 1 341 ? 23.924 3.025 -38.347 1.00 57.00 341 GLN A CA 1
ATOM 2604 C C . GLN A 1 341 ? 22.679 3.646 -37.689 1.00 57.00 341 GLN A C 1
ATOM 2606 O O . GLN A 1 341 ? 22.214 3.153 -36.676 1.00 57.00 341 GLN A O 1
ATOM 2611 N N . ARG A 1 342 ? 22.054 4.678 -38.268 1.00 67.19 342 ARG A N 1
ATOM 2612 C CA . ARG A 1 342 ? 20.918 5.393 -37.643 1.00 67.19 342 ARG A CA 1
ATOM 2613 C C . ARG A 1 342 ? 19.543 4.945 -38.139 1.00 67.19 342 ARG A C 1
ATOM 2615 O O . ARG A 1 342 ? 18.574 5.696 -38.075 1.00 67.19 342 ARG A O 1
ATOM 2622 N N . ARG A 1 343 ? 19.420 3.721 -38.660 1.00 84.06 343 ARG A N 1
ATOM 2623 C CA . ARG A 1 343 ? 18.123 3.240 -39.156 1.00 84.06 343 ARG A CA 1
ATOM 2624 C C . ARG A 1 343 ? 17.131 3.126 -38.000 1.00 84.06 343 ARG A C 1
ATOM 2626 O O . ARG A 1 343 ? 17.380 2.403 -37.030 1.00 84.06 343 ARG A O 1
ATOM 2633 N N . CYS A 1 344 ? 16.015 3.841 -38.129 1.00 89.56 344 CYS A N 1
ATOM 2634 C CA . CYS A 1 344 ? 14.918 3.813 -37.171 1.00 89.56 344 CYS A CA 1
ATOM 2635 C C . CYS A 1 344 ? 14.362 2.384 -37.059 1.00 89.56 344 CYS A C 1
ATOM 2637 O O . CYS A 1 344 ? 13.937 1.822 -38.077 1.00 89.56 344 CYS A O 1
ATOM 2639 N N . PRO A 1 345 ? 14.329 1.793 -35.850 1.00 91.31 345 PRO A N 1
ATOM 2640 C CA . PRO A 1 345 ? 13.883 0.420 -35.679 1.00 91.31 345 PRO A CA 1
ATOM 2641 C C . PRO A 1 345 ? 12.402 0.261 -36.045 1.00 91.31 345 PRO A C 1
ATOM 2643 O O . PRO A 1 345 ? 12.040 -0.738 -36.653 1.00 91.31 345 PRO A O 1
ATOM 2646 N N . TYR A 1 346 ? 11.558 1.267 -35.798 1.00 91.50 346 TYR A N 1
ATOM 2647 C CA . TYR A 1 346 ? 10.143 1.228 -36.183 1.00 91.50 346 TYR A CA 1
ATOM 2648 C C . TYR A 1 346 ? 9.952 1.206 -37.703 1.00 91.50 346 TYR A C 1
ATOM 2650 O O . TYR A 1 346 ? 9.200 0.387 -38.218 1.00 91.50 346 TYR A O 1
ATOM 2658 N N . CYS A 1 347 ? 10.684 2.047 -38.442 1.00 91.19 347 CYS A N 1
ATOM 2659 C CA . CYS A 1 347 ? 10.653 2.027 -39.907 1.00 91.19 347 CYS A CA 1
ATOM 2660 C C . CYS A 1 347 ? 11.134 0.688 -40.482 1.00 91.19 347 CYS A C 1
ATOM 2662 O O . CYS A 1 347 ? 10.655 0.275 -41.535 1.00 91.19 347 CYS A O 1
ATOM 2664 N N . GLN A 1 348 ? 12.099 0.034 -39.829 1.00 88.69 348 GLN A N 1
ATOM 2665 C CA . GLN A 1 348 ? 12.581 -1.286 -40.236 1.00 88.69 348 GLN A CA 1
ATOM 2666 C C . GLN A 1 348 ? 11.547 -2.380 -39.958 1.00 88.69 348 GLN A C 1
ATOM 2668 O O . GLN A 1 348 ? 11.307 -3.203 -40.836 1.00 88.69 348 GLN A O 1
ATOM 2673 N N . LEU A 1 349 ? 10.907 -2.355 -38.785 1.00 87.06 349 LEU A N 1
ATOM 2674 C CA . LEU A 1 349 ? 9.834 -3.290 -38.439 1.00 87.06 349 LEU A CA 1
ATOM 2675 C C . LEU A 1 349 ? 8.638 -3.158 -39.391 1.00 87.06 349 LEU A C 1
ATOM 2677 O O . LEU A 1 349 ? 8.122 -4.167 -39.849 1.00 87.06 349 LEU A O 1
ATOM 2681 N N . LEU A 1 350 ? 8.237 -1.929 -39.732 1.00 86.31 350 LEU A N 1
ATOM 2682 C CA . LEU A 1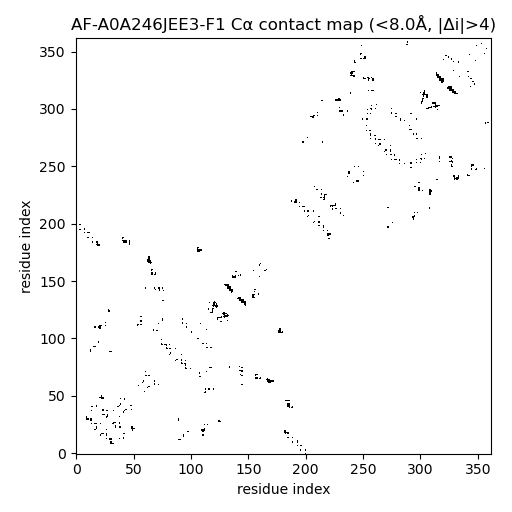 350 ? 7.126 -1.676 -40.658 1.00 86.31 350 LEU A CA 1
ATOM 2683 C C . LEU A 1 350 ? 7.444 -2.056 -42.110 1.00 86.31 350 LEU A C 1
ATOM 2685 O O . LEU A 1 350 ? 6.532 -2.374 -42.863 1.00 86.31 350 LEU A O 1
ATOM 2689 N N . ARG A 1 351 ? 8.718 -1.996 -42.522 1.00 84.81 351 ARG A N 1
ATOM 2690 C CA . ARG A 1 351 ? 9.137 -2.397 -43.876 1.00 84.81 351 ARG A CA 1
ATOM 2691 C C . ARG A 1 351 ? 9.185 -3.911 -44.066 1.00 84.81 351 ARG A C 1
ATOM 2693 O O . ARG A 1 351 ? 9.023 -4.349 -45.196 1.00 84.81 351 ARG A O 1
ATOM 2700 N N . HIS A 1 352 ? 9.451 -4.663 -42.999 1.00 80.06 352 HIS A N 1
ATOM 2701 C CA . HIS A 1 352 ? 9.629 -6.117 -43.053 1.00 80.06 352 HIS A CA 1
ATOM 2702 C C . HIS A 1 352 ? 8.913 -6.821 -41.884 1.00 80.06 352 HIS A C 1
ATOM 2704 O O . HIS A 1 352 ? 9.574 -7.473 -41.067 1.00 80.06 352 HIS A O 1
ATOM 2710 N N . PRO A 1 353 ? 7.586 -6.659 -41.729 1.00 73.69 353 PRO A N 1
ATOM 2711 C CA . PRO A 1 353 ? 6.857 -7.177 -40.571 1.00 73.69 353 PRO A CA 1
ATOM 2712 C C . PRO A 1 353 ? 6.991 -8.699 -40.430 1.00 73.69 353 PRO A C 1
ATOM 2714 O O . PRO A 1 353 ? 7.203 -9.199 -39.325 1.00 73.69 353 PRO A O 1
ATOM 2717 N N . GLU A 1 354 ? 6.978 -9.430 -41.543 1.00 72.06 354 GLU A N 1
ATOM 2718 C CA . GLU A 1 354 ? 7.173 -10.881 -41.616 1.00 72.06 354 GLU A CA 1
ATOM 2719 C C . GLU A 1 354 ? 8.534 -11.345 -41.080 1.00 72.06 354 GLU A C 1
ATOM 2721 O O . GLU A 1 354 ? 8.631 -12.413 -40.488 1.00 72.06 354 GLU A O 1
ATOM 2726 N N . THR A 1 355 ? 9.580 -10.525 -41.198 1.00 70.12 355 THR A N 1
ATOM 2727 C CA . THR A 1 355 ? 10.930 -10.883 -40.727 1.00 70.12 355 THR A CA 1
ATOM 2728 C C . THR A 1 355 ? 11.052 -10.816 -39.200 1.00 70.12 355 THR A C 1
ATOM 2730 O O . THR A 1 355 ? 11.914 -11.467 -38.610 1.00 70.12 355 THR A O 1
ATOM 2733 N N . TYR A 1 356 ? 10.202 -10.022 -38.541 1.00 63.47 356 TYR A N 1
ATOM 2734 C CA . TYR A 1 356 ? 10.355 -9.691 -37.120 1.00 63.47 356 TYR A CA 1
ATOM 2735 C C . TYR A 1 356 ? 9.176 -10.112 -36.233 1.00 63.47 356 TYR A C 1
ATOM 2737 O O . TYR A 1 356 ? 9.365 -10.231 -35.023 1.00 63.47 356 TYR A O 1
ATOM 2745 N N . LEU A 1 357 ? 7.991 -10.346 -36.807 1.00 61.06 357 LEU A N 1
ATOM 2746 C CA . LEU A 1 357 ? 6.810 -10.878 -36.111 1.00 61.06 357 LEU A CA 1
ATOM 2747 C C . LEU A 1 357 ? 6.639 -12.392 -36.298 1.00 61.06 357 LEU A C 1
ATOM 2749 O O . LEU A 1 357 ? 5.862 -13.000 -35.566 1.00 61.06 357 LEU A O 1
ATOM 2753 N N . ALA A 1 358 ? 7.382 -13.019 -37.217 1.00 52.09 358 ALA A N 1
ATOM 2754 C CA . ALA A 1 358 ? 7.426 -14.473 -37.355 1.00 52.09 358 ALA A CA 1
ATOM 2755 C C . ALA A 1 358 ? 8.256 -15.116 -36.227 1.00 52.09 358 ALA A C 1
ATOM 2757 O O . ALA A 1 358 ? 9.361 -15.623 -36.417 1.00 52.09 358 ALA A O 1
ATOM 2758 N N . GLY A 1 359 ? 7.710 -15.094 -35.013 1.00 46.38 359 GLY A N 1
ATOM 2759 C CA . GLY A 1 359 ? 8.084 -16.024 -33.957 1.00 46.38 359 GLY A CA 1
ATOM 2760 C C . GLY A 1 359 ? 7.351 -17.345 -34.174 1.00 46.38 359 GLY A C 1
ATOM 2761 O O . GLY A 1 359 ? 6.205 -17.462 -33.771 1.00 46.38 359 GLY A O 1
ATOM 2762 N N . LYS A 1 360 ? 8.011 -18.293 -34.854 1.00 41.03 360 LYS A N 1
ATOM 2763 C CA . LYS A 1 360 ? 7.731 -19.743 -34.926 1.00 41.03 360 LYS A CA 1
ATOM 2764 C C . LYS A 1 360 ? 6.316 -20.203 -34.517 1.00 41.03 360 LYS A C 1
ATOM 2766 O O . LYS A 1 360 ? 6.072 -20.521 -33.358 1.00 41.03 360 LYS A O 1
ATOM 2771 N N . ALA A 1 361 ? 5.453 -20.399 -35.511 1.00 33.47 361 ALA A N 1
ATOM 2772 C CA . ALA A 1 361 ? 4.590 -21.577 -35.520 1.00 33.47 361 ALA A CA 1
ATOM 2773 C C . ALA A 1 361 ? 5.458 -22.771 -35.960 1.00 33.47 361 ALA A C 1
ATOM 2775 O O . ALA A 1 361 ? 5.584 -23.041 -37.152 1.00 33.47 361 ALA A O 1
ATOM 2776 N N . ALA A 1 362 ? 6.162 -23.379 -35.005 1.00 30.92 362 ALA A N 1
ATOM 2777 C CA . ALA A 1 362 ? 6.794 -24.693 -35.117 1.00 30.92 362 ALA A CA 1
ATOM 2778 C C . ALA A 1 362 ? 7.064 -25.221 -33.711 1.00 30.92 362 ALA A C 1
ATOM 2780 O O . ALA A 1 362 ? 7.804 -24.522 -32.973 1.00 30.92 362 ALA A O 1
#

Solvent-accessible surface area (backbone atoms only — not comparable to full-atom values): 20425 Å² total; per-residue (Å²): 107,74,66,57,55,50,48,46,53,27,50,53,50,36,50,53,38,35,49,56,54,31,28,62,67,57,36,25,59,68,41,70,49,55,64,72,54,44,63,67,48,50,28,42,96,90,29,71,68,64,83,80,81,75,75,64,54,66,54,56,60,72,44,36,42,33,69,56,36,38,53,53,21,55,35,52,50,45,28,49,53,34,42,72,71,68,42,51,71,60,58,16,50,53,54,25,50,54,54,48,48,74,80,31,92,68,43,91,68,52,47,50,51,51,50,48,46,49,13,25,47,68,20,37,82,93,26,83,54,54,49,31,41,76,45,67,24,79,80,79,56,50,64,29,75,42,55,56,94,49,84,90,69,72,68,39,40,61,60,35,52,75,71,65,56,80,48,51,82,52,74,67,82,84,70,66,72,59,66,80,69,72,40,62,54,32,79,62,39,63,53,45,49,50,48,51,52,51,48,54,50,38,49,75,60,62,37,47,73,68,58,48,44,40,59,45,25,78,42,80,92,45,96,37,71,62,44,89,47,61,75,74,82,77,79,80,79,52,48,72,41,35,62,80,67,43,57,52,68,57,46,36,50,52,12,51,29,46,51,46,28,52,53,36,40,77,70,70,41,54,68,64,60,23,50,55,52,22,52,52,52,41,38,63,76,39,64,90,47,89,62,81,53,49,56,56,55,48,47,52,41,23,29,48,70,35,34,67,28,26,84,70,54,45,36,43,77,42,70,28,96,86,79,64,52,61,34,66,43,18,57,61,53,65,78,50,91,47,79,80,57,70,63,52,34,61,63,50,45,71,73,39,47,73,79,74,66,65,72,69,96,120

Radius of gyration: 30.41 Å; Cα contacts (8 Å, |Δi|>4): 482; chains: 1; bounding box: 68×41×84 Å